Protein AF-0000000074130259 (afdb_homodimer)

Foldseek 3Di:
DDDDDPPPPVPPPPVPPPDPPPPPPPPPPPPDPPPPPCPDVPPVPCDPVNVLVVLLCQLQDPPDEDVSLVVSVVVVLPDLAQHALSSLLSSLVSCVVNPHVVSNLVSLVSNVVSCPPVVVSNVVSCVVCVVSCVVSVHDHCVVVVNVVVSD/DPCPPPPPPPPVPPPDPDDPPPPPPPPPPPPDPDCPPPPDPPPPPCDLVNVLVVLLCQLQDPPDEDVSLVVSVVVVLPDLAQHALSSLLSSLVSCVVNPHVVSNLVSLVSNVVSCPPVVVSNVVSCVVCVVSCVVSVHDHCVVVVNVVVSD

Nearest PDB structures (foldseek):
  6nmp-assembly1_R  TM=9.705E-01  e=1.763E-08  Bos taurus
  6jy3-assembly1_E  TM=9.694E-01  e=1.954E-08  Bos taurus
  3ag2-assembly2_R  TM=9.710E-01  e=3.617E-08  Bos taurus
  7dgq-assembly1_B4  TM=9.710E-01  e=4.008E-08  Bos taurus
  8h8s-assembly1_E  TM=9.663E-01  e=8.224E-08  Bos taurus

Sequence (302 aa):
MFRSVLRLAQVSTRFNQIVSAKVVPKQAVSFTPLSVKKYSSSAVAVTDEEHTAAWISFFERKDLDYVIFKIGFMNLYQEDSVPEPAIVQAALYACRRINNLPLAMRVLEMVKNKCDDRQDIYDYIVQELRPSLDDLGLKTVEEYGLDQVLDMFRSVLRLAQVSTRFNQIVSAKVVPKQAVSFTPLSVKKYSSSAVAVTDEEHTAAWISFFERKDLDYVIFKIGFMNLYQEDSVPEPAIVQAALYACRRINNLPLAMRVLEMVKNKCDDRQDIYDYIVQELRPSLDDLGLKTVEEYGLDQVLD

pLDDT: mean 76.2, std 30.62, range [23.45, 98.94]

Structure (mmCIF, N/CA/C/O backbone):
data_AF-0000000074130259-model_v1
#
loop_
_entity.id
_entity.type
_entity.pdbx_description
1 polymer 'Cytochrome c oxidase subunit 5A, mitochondrial'
#
loop_
_atom_site.group_PDB
_atom_site.id
_atom_site.type_symbol
_atom_site.label_atom_id
_atom_site.label_alt_id
_atom_site.label_comp_id
_atom_site.label_asym_id
_atom_site.label_entity_id
_atom_site.label_seq_id
_atom_site.pdbx_PDB_ins_code
_atom_site.Cartn_x
_atom_site.Cartn_y
_atom_site.Cartn_z
_atom_site.occupancy
_atom_site.B_iso_or_equiv
_atom_site.auth_seq_id
_atom_site.auth_comp_id
_atom_site.auth_asym_id
_atom_site.auth_atom_id
_atom_site.pdbx_PDB_model_num
ATOM 1 N N . MET A 1 1 ? 59.094 -29.906 51.688 1 25.53 1 MET A N 1
ATOM 2 C CA . MET A 1 1 ? 58.812 -28.844 52.656 1 25.53 1 MET A CA 1
ATOM 3 C C . MET A 1 1 ? 57.781 -27.859 52.094 1 25.53 1 MET A C 1
ATOM 5 O O . MET A 1 1 ? 58 -27.297 51.031 1 25.53 1 MET A O 1
ATOM 9 N N . PHE A 1 2 ? 56.406 -27.922 52.594 1 29.77 2 PHE A N 1
ATOM 10 C CA . PHE A 1 2 ? 54.969 -27.797 52.438 1 29.77 2 PHE A CA 1
ATOM 11 C C . PHE A 1 2 ? 54.531 -26.344 52.531 1 29.77 2 PHE A C 1
ATOM 13 O O . PHE A 1 2 ? 53.344 -26.047 52.344 1 29.77 2 PHE A O 1
ATOM 20 N N . ARG A 1 3 ? 55.312 -25.391 53.219 1 24.14 3 ARG A N 1
ATOM 21 C CA . ARG A 1 3 ? 54.5 -24.547 54.094 1 24.14 3 ARG A CA 1
ATOM 22 C C . ARG A 1 3 ? 53.688 -23.531 53.312 1 24.14 3 ARG A C 1
ATOM 24 O O . ARG A 1 3 ? 52.656 -23.031 53.781 1 24.14 3 ARG A O 1
ATOM 31 N N . SER A 1 4 ? 54.312 -22.859 52.312 1 30.84 4 SER A N 1
ATOM 32 C CA . SER A 1 4 ? 54 -21.438 52.344 1 30.84 4 SER A CA 1
ATOM 33 C C . SER A 1 4 ? 52.5 -21.203 52.125 1 30.84 4 SER A C 1
ATOM 35 O O . SER A 1 4 ? 51.812 -22.078 51.625 1 30.84 4 SER A O 1
ATOM 37 N N . VAL A 1 5 ? 52.062 -19.797 52.344 1 32.22 5 VAL A N 1
ATOM 38 C CA . VAL A 1 5 ? 51.094 -18.812 52.75 1 32.22 5 VAL A CA 1
ATOM 39 C C . VAL A 1 5 ? 50 -18.656 51.688 1 32.22 5 VAL A C 1
ATOM 41 O O . VAL A 1 5 ? 50.312 -18.375 50.531 1 32.22 5 VAL A O 1
ATOM 44 N N . LEU A 1 6 ? 48.844 -19.344 51.875 1 31.44 6 LEU A N 1
ATOM 45 C CA . LEU A 1 6 ? 47.531 -19.484 51.281 1 31.44 6 LEU A CA 1
ATOM 46 C C . LEU A 1 6 ? 46.812 -18.141 51.188 1 31.44 6 LEU A C 1
ATOM 48 O O . LEU A 1 6 ? 46.25 -17.672 52.188 1 31.44 6 LEU A O 1
ATOM 52 N N . ARG A 1 7 ? 47.688 -17 50.906 1 28.38 7 ARG A N 1
ATOM 53 C CA . ARG A 1 7 ? 46.969 -15.742 51 1 28.38 7 ARG A CA 1
ATOM 54 C C . ARG A 1 7 ? 45.688 -15.766 50.156 1 28.38 7 ARG A C 1
ATOM 56 O O . ARG A 1 7 ? 45.75 -15.977 48.938 1 28.38 7 ARG A O 1
ATOM 63 N N . LEU A 1 8 ? 44.562 -16.125 50.781 1 31.53 8 LEU A N 1
ATOM 64 C CA . LEU A 1 8 ? 43.156 -16.172 50.406 1 31.53 8 LEU A CA 1
ATOM 65 C C . LEU A 1 8 ? 42.656 -14.812 49.938 1 31.53 8 LEU A C 1
ATOM 67 O O . LEU A 1 8 ? 42.562 -13.867 50.719 1 31.53 8 LEU A O 1
ATOM 71 N N . ALA A 1 9 ? 43.406 -14.18 48.906 1 29.61 9 ALA A N 1
ATOM 72 C CA . ALA A 1 9 ? 42.906 -12.875 48.469 1 29.61 9 ALA A CA 1
ATOM 73 C C . ALA A 1 9 ? 41.438 -12.93 48.094 1 29.61 9 ALA A C 1
ATOM 75 O O . ALA A 1 9 ? 41.031 -13.703 47.219 1 29.61 9 ALA A O 1
ATOM 76 N N . GLN A 1 10 ? 40.5 -12.836 49.094 1 30.95 10 GLN A N 1
ATOM 77 C CA . GLN A 1 10 ? 39.062 -12.742 49 1 30.95 10 GLN A CA 1
ATOM 78 C C . GLN A 1 10 ? 38.625 -11.625 48.031 1 30.95 10 GLN A C 1
ATOM 80 O O . GLN A 1 10 ? 38.906 -10.453 48.281 1 30.95 10 GLN A O 1
ATOM 85 N N . VAL A 1 11 ? 38.938 -11.758 46.719 1 27.72 11 VAL A N 1
ATOM 86 C CA . VAL A 1 11 ? 38.438 -10.805 45.75 1 27.72 11 VAL A CA 1
ATOM 87 C C . VAL A 1 11 ? 36.938 -10.625 45.938 1 27.72 11 VAL A C 1
ATOM 89 O O . VAL A 1 11 ? 36.156 -11.586 45.844 1 27.72 11 VAL A O 1
ATOM 92 N N . SER A 1 12 ? 36.5 -9.758 46.969 1 30.7 12 SER A N 1
ATOM 93 C CA . SER A 1 12 ? 35.125 -9.305 47.188 1 30.7 12 SER A CA 1
ATOM 94 C C . SER A 1 12 ? 34.469 -8.883 45.875 1 30.7 12 SER A C 1
ATOM 96 O O . SER A 1 12 ? 34.938 -7.988 45.188 1 30.7 12 SER A O 1
ATOM 98 N N . THR A 1 13 ? 34.125 -9.859 45 1 26.55 13 THR A N 1
ATOM 99 C CA . THR A 1 13 ? 33.312 -9.617 43.812 1 26.55 13 THR A CA 1
ATOM 100 C C . THR A 1 13 ? 32 -8.914 44.188 1 26.55 13 THR A C 1
ATOM 102 O O . THR A 1 13 ? 31.172 -9.477 44.875 1 26.55 13 THR A O 1
ATOM 105 N N . ARG A 1 14 ? 32.094 -7.598 44.625 1 29.88 14 ARG A N 1
ATOM 106 C CA . ARG A 1 14 ? 30.859 -6.805 44.781 1 29.88 14 ARG A CA 1
ATOM 107 C C . ARG A 1 14 ? 30.016 -6.902 43.5 1 29.88 14 ARG A C 1
ATOM 109 O O . ARG A 1 14 ? 30.406 -6.387 42.438 1 29.88 14 ARG A O 1
ATOM 116 N N . PHE A 1 15 ? 29.578 -8.109 43.062 1 26.91 15 PHE A N 1
ATOM 117 C CA . PHE A 1 15 ? 28.578 -8.164 42 1 26.91 15 PHE A CA 1
ATOM 118 C C . PHE A 1 15 ? 27.391 -7.266 42.312 1 26.91 15 PHE A C 1
ATOM 120 O O . PHE A 1 15 ? 26.672 -7.508 43.281 1 26.91 15 PHE A O 1
ATOM 127 N N . ASN A 1 16 ? 27.562 -5.871 42.156 1 25.33 16 ASN A N 1
ATOM 128 C CA . ASN A 1 16 ? 26.5 -4.883 42.188 1 25.33 16 ASN A CA 1
ATOM 129 C C . ASN A 1 16 ? 25.25 -5.375 41.469 1 25.33 16 ASN A C 1
ATOM 131 O O . ASN A 1 16 ? 25.344 -5.938 40.375 1 25.33 16 ASN A O 1
ATOM 135 N N . GLN A 1 17 ? 24.203 -5.715 42.281 1 27.62 17 GLN A N 1
ATOM 136 C CA . GLN A 1 17 ? 22.797 -5.984 42 1 27.62 17 GLN A CA 1
ATOM 137 C C . GLN A 1 17 ? 22.203 -4.93 41.094 1 27.62 17 GLN A C 1
ATOM 139 O O . GLN A 1 17 ? 22.062 -3.766 41.469 1 27.62 17 GLN A O 1
ATOM 144 N N . ILE A 1 18 ? 22.922 -4.699 39.906 1 25.92 18 ILE A N 1
ATOM 145 C CA . ILE A 1 18 ? 22.219 -3.732 39.062 1 25.92 18 ILE A CA 1
ATOM 146 C C . ILE A 1 18 ? 20.719 -4 39.125 1 25.92 18 ILE A C 1
ATOM 148 O O . ILE A 1 18 ? 20.281 -5.152 39.219 1 25.92 18 ILE A O 1
ATOM 152 N N . VAL A 1 19 ? 19.953 -2.801 39.25 1 24.36 19 VAL A N 1
ATOM 153 C CA . VAL A 1 19 ? 18.594 -2.287 39.344 1 24.36 19 VAL A CA 1
ATOM 154 C C . VAL A 1 19 ? 17.703 -2.924 38.281 1 24.36 19 VAL A C 1
ATOM 156 O O . VAL A 1 19 ? 18.156 -3.152 37.156 1 24.36 19 VAL A O 1
ATOM 159 N N . SER A 1 20 ? 16.891 -3.891 38.75 1 28.97 20 SER A N 1
ATOM 160 C CA . SER A 1 20 ? 15.703 -4.48 38.125 1 28.97 20 SER A CA 1
ATOM 161 C C . SER A 1 20 ? 14.852 -3.418 37.438 1 28.97 20 SER A C 1
ATOM 163 O O . SER A 1 20 ? 14.219 -2.598 38.125 1 28.97 20 SER A O 1
ATOM 165 N N . ALA A 1 21 ? 15.398 -2.717 36.469 1 29.36 21 ALA A N 1
ATOM 166 C CA . ALA A 1 21 ? 14.492 -1.791 35.781 1 29.36 21 ALA A CA 1
ATOM 167 C C . ALA A 1 21 ? 13.172 -2.471 35.438 1 29.36 21 ALA A C 1
ATOM 169 O O . ALA A 1 21 ? 13.164 -3.543 34.812 1 29.36 21 ALA A O 1
ATOM 170 N N . LYS A 1 22 ? 12.172 -2.268 36.375 1 30.16 22 LYS A N 1
ATOM 171 C CA . LYS A 1 22 ? 10.773 -2.621 36.125 1 30.16 22 LYS A CA 1
ATOM 172 C C . LYS A 1 22 ? 10.344 -2.266 34.719 1 30.16 22 LYS A C 1
ATOM 174 O O . LYS A 1 22 ? 10.461 -1.112 34.281 1 30.16 22 LYS A O 1
ATOM 179 N N . VAL A 1 23 ? 10.617 -3.217 33.781 1 27.59 23 VAL A N 1
ATOM 180 C CA . VAL A 1 23 ? 10.023 -3.135 32.469 1 27.59 23 VAL A CA 1
ATOM 181 C C . VAL A 1 23 ? 8.547 -2.783 32.562 1 27.59 23 VAL A C 1
ATOM 183 O O . VAL A 1 23 ? 7.762 -3.539 33.156 1 27.59 23 VAL A O 1
ATOM 186 N N . VAL A 1 24 ? 8.211 -1.486 32.938 1 28.78 24 VAL A N 1
ATOM 187 C CA . VAL A 1 24 ? 6.801 -1.106 32.875 1 28.78 24 VAL A CA 1
ATOM 188 C C . VAL A 1 24 ? 6.195 -1.607 31.562 1 28.78 24 VAL A C 1
ATOM 190 O O . VAL A 1 24 ? 6.77 -1.405 30.484 1 28.78 24 VAL A O 1
ATOM 193 N N . PRO A 1 25 ? 5.445 -2.627 31.641 1 28.66 25 PRO A N 1
ATOM 194 C CA . PRO A 1 25 ? 4.73 -3.09 30.453 1 28.66 25 PRO A CA 1
ATOM 195 C C . PRO A 1 25 ? 4.102 -1.945 29.656 1 28.66 25 PRO A C 1
ATOM 197 O O . PRO A 1 25 ? 3.592 -0.989 30.25 1 28.66 25 PRO A O 1
ATOM 200 N N . LYS A 1 26 ? 4.734 -1.615 28.562 1 28.98 26 LYS A N 1
ATOM 201 C CA . LYS A 1 26 ? 4.109 -0.698 27.609 1 28.98 26 LYS A CA 1
ATOM 202 C C . LYS A 1 26 ? 2.611 -0.961 27.5 1 28.98 26 LYS A C 1
ATOM 204 O O . LYS A 1 26 ? 2.197 -2.057 27.125 1 28.98 26 LYS A O 1
ATOM 209 N N . GLN A 1 27 ? 1.812 -0.433 28.422 1 26.69 27 GLN A N 1
ATOM 210 C CA . GLN A 1 27 ? 0.368 -0.509 28.219 1 26.69 27 GLN A CA 1
ATOM 211 C C . GLN A 1 27 ? -0.006 -0.178 26.781 1 26.69 27 GLN A C 1
ATOM 213 O O . GLN A 1 27 ? 0.463 0.817 26.234 1 26.69 27 GLN A O 1
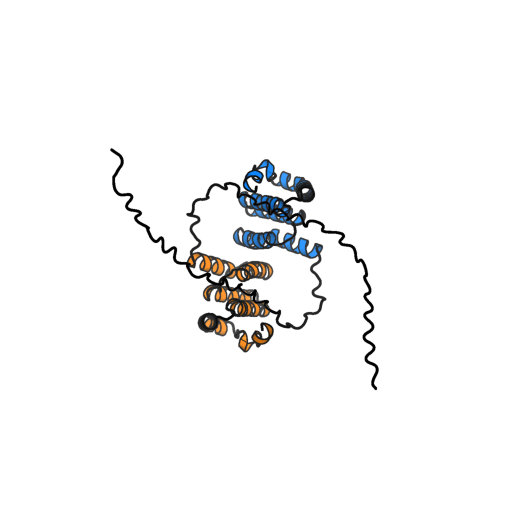ATOM 218 N N . ALA A 1 28 ? -0.388 -1.188 26 1 29.12 28 ALA A N 1
ATOM 219 C CA . ALA A 1 28 ? -1.098 -1.069 24.734 1 29.12 28 ALA A CA 1
ATOM 220 C C . ALA A 1 28 ? -2.18 0.004 24.812 1 29.12 28 ALA A C 1
ATOM 222 O O . ALA A 1 28 ? -3.092 -0.082 25.625 1 29.12 28 ALA A O 1
ATOM 223 N N . VAL A 1 29 ? -1.824 1.207 24.734 1 25.27 29 VAL A N 1
ATOM 224 C CA . VAL A 1 29 ? -2.902 2.176 24.562 1 25.27 29 VAL A CA 1
ATOM 225 C C . VAL A 1 29 ? -3.949 1.631 23.594 1 25.27 29 VAL A C 1
ATOM 227 O O . VAL A 1 29 ? -3.623 1.26 22.469 1 25.27 29 VAL A O 1
ATOM 230 N N . SER A 1 30 ? -4.953 1.049 24.094 1 25.39 30 SER A N 1
ATOM 231 C CA . SER A 1 30 ? -6.164 0.706 23.359 1 25.39 30 SER A CA 1
ATOM 232 C C . SER A 1 30 ? -6.789 1.939 22.719 1 25.39 30 SER A C 1
ATOM 234 O O . SER A 1 30 ? -7.148 2.893 23.422 1 25.39 30 SER A O 1
ATOM 236 N N . PHE A 1 31 ? -6.266 2.398 21.719 1 27.2 31 PHE A N 1
ATOM 237 C CA . PHE A 1 31 ? -7.008 3.406 20.969 1 27.2 31 PHE A CA 1
ATOM 238 C C . PHE A 1 31 ? -8.492 3.074 20.938 1 27.2 31 PHE A C 1
ATOM 240 O O . PHE A 1 31 ? -8.891 2.035 20.406 1 27.2 31 PHE A O 1
ATOM 247 N N . THR A 1 32 ? -9.148 3.459 21.906 1 27.28 32 THR A N 1
ATOM 248 C CA . THR A 1 32 ? -10.602 3.359 21.812 1 27.28 32 THR A CA 1
ATOM 249 C C . THR A 1 32 ? -11.109 4.043 20.547 1 27.28 32 THR A C 1
ATOM 251 O O . THR A 1 32 ? -10.695 5.152 20.219 1 27.28 32 THR A O 1
ATOM 254 N N . PRO A 1 33 ? -11.758 3.357 19.672 1 29.86 33 PRO A N 1
ATOM 255 C CA . PRO A 1 33 ? -12.398 3.873 18.453 1 29.86 33 PRO A CA 1
ATOM 256 C C . PRO A 1 33 ? -13.289 5.082 18.734 1 29.86 33 PRO A C 1
ATOM 258 O O . PRO A 1 33 ? -14.039 5.094 19.703 1 29.86 33 PRO A O 1
ATOM 261 N N . LEU A 1 34 ? -12.852 6.238 18.703 1 29.89 34 LEU A N 1
ATOM 262 C CA . LEU A 1 34 ? -13.805 7.34 18.594 1 29.89 34 LEU A CA 1
ATOM 263 C C . LEU A 1 34 ? -15.117 6.863 17.984 1 29.89 34 LEU A C 1
ATOM 265 O O . LEU A 1 34 ? -15.125 6.008 17.109 1 29.89 34 LEU A O 1
ATOM 269 N N . SER A 1 35 ? -16.172 7.137 18.688 1 30.05 35 SER A N 1
ATOM 270 C CA . SER A 1 35 ? -17.547 6.918 18.234 1 30.05 35 SER A CA 1
ATOM 271 C C . SER A 1 35 ? -17.766 7.531 16.859 1 30.05 35 SER A C 1
ATOM 273 O O . SER A 1 35 ? -18.031 8.734 16.734 1 30.05 35 SER A O 1
ATOM 275 N N . VAL A 1 36 ? -16.891 7.652 15.938 1 31.22 36 VAL A N 1
ATOM 276 C CA . VAL A 1 36 ? -17.453 7.879 14.609 1 31.22 36 VAL A CA 1
ATOM 277 C C . VAL A 1 36 ? -18.875 7.316 14.555 1 31.22 36 VAL A C 1
ATOM 279 O O . VAL A 1 36 ? -19.109 6.168 14.938 1 31.22 36 VAL A O 1
ATOM 282 N N . LYS A 1 37 ? -19.938 8.148 14.656 1 33.88 37 LYS A N 1
ATOM 283 C CA . LYS A 1 37 ? -21.234 7.59 14.273 1 33.88 37 LYS A CA 1
ATOM 284 C C . LYS A 1 37 ? -21.062 6.262 13.539 1 33.88 37 LYS A C 1
ATOM 286 O O . LYS A 1 37 ? -20.094 6.078 12.797 1 33.88 37 LYS A O 1
ATOM 291 N N . LYS A 1 38 ? -21.609 5.184 14.023 1 32.81 38 LYS A N 1
ATOM 292 C CA . LYS A 1 38 ? -21.812 3.896 13.359 1 32.81 38 LYS A CA 1
ATOM 293 C C . LYS A 1 38 ? -21.969 4.07 11.852 1 32.81 38 LYS A C 1
ATOM 295 O O . LYS A 1 38 ? -23.047 4.418 11.383 1 32.81 38 LYS A O 1
ATOM 300 N N . TYR A 1 39 ? -21.25 4.883 11.164 1 33.28 39 TYR A N 1
ATOM 301 C CA . TYR A 1 39 ? -21.578 4.375 9.836 1 33.28 39 TYR A CA 1
ATOM 302 C C . TYR A 1 39 ? -22.125 2.955 9.922 1 33.28 39 TYR A C 1
ATOM 304 O O . TYR A 1 39 ? -21.547 2.094 10.586 1 33.28 39 TYR A O 1
ATOM 312 N N . SER A 1 40 ? -23.5 2.797 10.172 1 34.03 40 SER A N 1
ATOM 313 C CA . SER A 1 40 ? -24.25 1.547 10.148 1 34.03 40 SER A CA 1
ATOM 314 C C . SER A 1 40 ? -23.359 0.373 9.758 1 34.03 40 SER A C 1
ATOM 316 O O . SER A 1 40 ? -22.328 0.557 9.102 1 34.03 40 SER A O 1
ATOM 318 N N . SER A 1 41 ? -23.406 -0.938 10.297 1 37.09 41 SER A N 1
ATOM 319 C CA . SER A 1 41 ? -23.391 -2.363 9.984 1 37.09 41 SER A CA 1
ATOM 320 C C . SER A 1 41 ? -23.422 -2.596 8.477 1 37.09 41 SER A C 1
ATOM 322 O O . SER A 1 41 ? -23.328 -3.736 8.016 1 37.09 41 SER A O 1
ATOM 324 N N . SER A 1 42 ? -24.109 -1.77 7.73 1 38.38 42 SER A N 1
ATOM 325 C CA . SER A 1 42 ? -24.25 -1.962 6.293 1 38.38 42 SER A CA 1
ATOM 326 C C . SER A 1 42 ? -22.938 -1.672 5.57 1 38.38 42 SER A C 1
ATOM 328 O O . SER A 1 42 ? -22.922 -0.945 4.574 1 38.38 42 SER A O 1
ATOM 330 N N . ALA A 1 43 ? -21.953 -1.043 6.117 1 45.91 43 ALA A N 1
ATOM 331 C CA . ALA A 1 43 ? -20.703 -1.219 5.387 1 45.91 43 ALA A CA 1
ATOM 332 C C . ALA A 1 43 ? -20.719 -2.504 4.562 1 45.91 43 ALA A C 1
ATOM 334 O O . ALA A 1 43 ? -20.766 -3.604 5.117 1 45.91 43 ALA A O 1
ATOM 335 N N . VAL A 1 44 ? -21.438 -2.477 3.668 1 55.66 44 VAL A N 1
ATOM 336 C CA . VAL A 1 44 ? -21.594 -3.643 2.803 1 55.66 44 VAL A CA 1
ATOM 337 C C . VAL A 1 44 ? -20.328 -4.484 2.838 1 55.66 44 VAL A C 1
ATOM 339 O O . VAL A 1 44 ? -19.25 -4.012 2.461 1 55.66 44 VAL A O 1
ATOM 342 N N . ALA A 1 45 ? -20.125 -5.332 3.889 1 64.69 45 ALA A N 1
ATOM 343 C CA . ALA A 1 45 ? -19.031 -6.301 3.93 1 64.69 45 ALA A CA 1
ATOM 344 C C . ALA A 1 45 ? -18.531 -6.621 2.525 1 64.69 45 ALA A C 1
ATOM 346 O O . ALA A 1 45 ? -19.328 -6.945 1.636 1 64.69 45 ALA A O 1
ATOM 347 N N . VAL A 1 46 ? -17.25 -6.055 2.424 1 78.44 46 VAL A N 1
ATOM 348 C CA . VAL A 1 46 ? -16.656 -6.445 1.149 1 78.44 46 VAL A CA 1
ATOM 349 C C . VAL A 1 46 ? -16.734 -7.961 0.985 1 78.44 46 VAL A C 1
ATOM 351 O O . VAL A 1 46 ? -16.25 -8.711 1.839 1 78.44 46 VAL A O 1
ATOM 354 N N . THR A 1 47 ? -17.562 -8.352 0.195 1 89.38 47 THR A N 1
ATOM 355 C CA . THR A 1 47 ? -17.625 -9.781 -0.106 1 89.38 47 THR A CA 1
ATOM 356 C C . THR A 1 47 ? -16.297 -10.281 -0.647 1 89.38 47 THR A C 1
ATOM 358 O O . THR A 1 47 ? -15.469 -9.484 -1.102 1 89.38 47 THR A O 1
ATOM 361 N N . ASP A 1 48 ? -16.078 -11.555 -0.6 1 89.75 48 ASP A N 1
ATOM 362 C CA . ASP A 1 48 ? -14.867 -12.164 -1.149 1 89.75 48 ASP A CA 1
ATOM 363 C C . ASP A 1 48 ? -14.719 -11.844 -2.633 1 89.75 48 ASP A C 1
ATOM 365 O O . ASP A 1 48 ? -13.609 -11.602 -3.111 1 89.75 48 ASP A O 1
ATOM 369 N N . GLU A 1 49 ? -15.844 -11.875 -3.248 1 93.56 49 GLU A N 1
ATOM 370 C CA . GLU A 1 49 ? -15.812 -11.594 -4.68 1 93.56 49 GLU A CA 1
ATOM 371 C C . GLU A 1 49 ? -15.391 -10.156 -4.949 1 93.56 49 GLU A C 1
ATOM 373 O O . GLU A 1 49 ? -14.641 -9.883 -5.887 1 93.56 49 GLU A O 1
ATOM 378 N N . GLU A 1 50 ? -15.891 -9.289 -4.176 1 94.06 50 GLU A N 1
ATOM 379 C CA . GLU A 1 50 ? -15.523 -7.879 -4.324 1 94.06 50 GLU A CA 1
ATOM 380 C C . GLU A 1 50 ? -14.047 -7.66 -4.008 1 94.06 50 GLU A C 1
ATOM 382 O O . GLU A 1 50 ? -13.367 -6.895 -4.695 1 94.06 50 GLU A O 1
ATOM 387 N N . HIS A 1 51 ? -13.68 -8.336 -2.979 1 96 51 HIS A N 1
ATOM 388 C CA . HIS A 1 51 ? -12.273 -8.289 -2.611 1 96 51 HIS A CA 1
ATOM 389 C C . HIS A 1 51 ? -11.383 -8.758 -3.762 1 96 51 HIS A C 1
ATOM 391 O O . HIS A 1 51 ? -10.445 -8.062 -4.152 1 96 51 HIS A O 1
ATOM 397 N N . THR A 1 52 ? -11.672 -9.883 -4.289 1 97.75 52 THR A N 1
ATOM 398 C CA . THR A 1 52 ? -10.898 -10.461 -5.379 1 97.75 52 THR A CA 1
ATOM 399 C C . THR A 1 52 ? -10.914 -9.547 -6.602 1 97.75 52 THR A C 1
ATOM 401 O O . THR A 1 52 ? -9.875 -9.289 -7.207 1 97.75 52 THR A O 1
ATOM 404 N N . ALA A 1 53 ? -12.062 -9.008 -6.883 1 98 53 ALA A N 1
ATOM 405 C CA . ALA A 1 53 ? -12.203 -8.148 -8.055 1 98 53 ALA A CA 1
ATOM 406 C C . ALA A 1 53 ? -11.383 -6.871 -7.898 1 98 53 ALA A C 1
ATOM 408 O O . ALA A 1 53 ? -10.805 -6.375 -8.867 1 98 53 ALA A O 1
ATOM 409 N N . ALA A 1 54 ? -11.344 -6.348 -6.73 1 96.38 54 ALA A N 1
ATOM 410 C CA . ALA A 1 54 ? -10.602 -5.117 -6.477 1 96.38 54 ALA A CA 1
ATOM 411 C C . ALA A 1 54 ? -9.102 -5.328 -6.699 1 96.38 54 ALA A C 1
ATOM 413 O O . ALA A 1 54 ? -8.445 -4.504 -7.332 1 96.38 54 ALA A O 1
ATOM 414 N N . TRP A 1 55 ? -8.641 -6.477 -6.246 1 98.25 55 TRP A N 1
ATOM 415 C CA . TRP A 1 55 ? -7.215 -6.766 -6.414 1 98.25 55 TRP A CA 1
ATOM 416 C C . TRP A 1 55 ? -6.883 -7.043 -7.875 1 98.25 55 TRP A C 1
ATOM 418 O O . TRP A 1 55 ? -5.852 -6.59 -8.383 1 98.25 55 TRP A O 1
ATOM 428 N N . ILE A 1 56 ? -7.73 -7.785 -8.477 1 98.81 56 ILE A N 1
ATOM 429 C CA . ILE A 1 56 ? -7.504 -8.055 -9.891 1 98.81 56 ILE A CA 1
ATOM 430 C C . ILE A 1 56 ? -7.488 -6.742 -10.672 1 98.81 56 ILE A C 1
ATOM 432 O O . ILE A 1 56 ? -6.582 -6.496 -11.469 1 98.81 56 ILE A O 1
ATOM 436 N N . SER A 1 57 ? -8.438 -5.906 -10.383 1 98.25 57 SER A N 1
ATOM 437 C CA . SER A 1 57 ? -8.508 -4.613 -11.055 1 98.25 57 SER A CA 1
ATOM 438 C C . SER A 1 57 ? -7.258 -3.783 -10.797 1 98.25 57 SER A C 1
ATOM 440 O O . SER A 1 57 ? -6.75 -3.109 -11.695 1 98.25 57 SER A O 1
ATOM 442 N N . PHE A 1 58 ? -6.773 -3.799 -9.633 1 98 58 PHE A N 1
ATOM 443 C CA . PHE A 1 58 ? -5.57 -3.062 -9.273 1 98 58 PHE A CA 1
ATOM 444 C C . PHE A 1 58 ? -4.375 -3.537 -10.094 1 98 58 PHE A C 1
ATOM 446 O O . PHE A 1 58 ? -3.678 -2.727 -10.703 1 98 58 PHE A O 1
ATOM 453 N N . PHE A 1 59 ? -4.125 -4.863 -10.18 1 98.75 59 PHE A N 1
ATOM 454 C CA . PHE A 1 59 ? -2.939 -5.391 -10.844 1 98.75 59 PHE A CA 1
ATOM 455 C C . PHE A 1 59 ? -3.07 -5.262 -12.359 1 98.75 59 PHE A C 1
ATOM 457 O O . PHE A 1 59 ? -2.072 -5.324 -13.078 1 98.75 59 PHE A O 1
ATOM 464 N N . GLU A 1 60 ? -4.25 -5.055 -12.75 1 98.5 60 GLU A N 1
ATOM 465 C CA . GLU A 1 60 ? -4.461 -4.992 -14.195 1 98.5 60 GLU A CA 1
ATOM 466 C C . GLU A 1 60 ? -4.484 -3.547 -14.688 1 98.5 60 GLU A C 1
ATOM 468 O O . GLU A 1 60 ? -4.629 -3.299 -15.891 1 98.5 60 GLU A O 1
ATOM 473 N N . ARG A 1 61 ? -4.27 -2.646 -13.852 1 95.81 61 ARG A N 1
ATOM 474 C CA . ARG A 1 61 ? -4.266 -1.25 -14.273 1 95.81 61 ARG A CA 1
ATOM 475 C C . ARG A 1 61 ? -3.176 -0.997 -15.312 1 95.81 61 ARG A C 1
ATOM 477 O O . ARG A 1 61 ? -2.064 -1.521 -15.195 1 95.81 61 ARG A O 1
ATOM 484 N N . LYS A 1 62 ? -3.465 -0.161 -16.203 1 93.88 62 LYS A N 1
ATOM 485 C CA . LYS A 1 62 ? -2.547 0.104 -17.312 1 93.88 62 LYS A CA 1
ATOM 486 C C . LYS A 1 62 ? -1.386 0.985 -16.859 1 93.88 62 LYS A C 1
ATOM 488 O O . LYS A 1 62 ? -0.291 0.914 -17.422 1 93.88 62 LYS A O 1
ATOM 493 N N . ASP A 1 63 ? -1.596 1.813 -15.867 1 92.44 63 ASP A N 1
ATOM 494 C CA . ASP A 1 63 ? -0.586 2.758 -15.398 1 92.44 63 ASP A CA 1
ATOM 495 C C . ASP A 1 63 ? 0.215 2.174 -14.242 1 92.44 63 ASP A C 1
ATOM 497 O O . ASP A 1 63 ? 0.937 2.896 -13.547 1 92.44 63 ASP A O 1
ATOM 501 N N . LEU A 1 64 ? 0.105 0.894 -14.094 1 96.81 64 LEU A N 1
ATOM 502 C CA . LEU A 1 64 ? 0.802 0.252 -12.984 1 96.81 64 LEU A CA 1
ATOM 503 C C . LEU A 1 64 ? 2.291 0.12 -13.281 1 96.81 64 LEU A C 1
ATOM 505 O O . LEU A 1 64 ? 2.688 -0.635 -14.172 1 96.81 64 LEU A O 1
ATOM 509 N N . ASP A 1 65 ? 3.098 0.872 -12.5 1 97 65 ASP A N 1
ATOM 510 C CA . ASP A 1 65 ? 4.543 0.742 -12.633 1 97 65 ASP A CA 1
ATOM 511 C C . ASP A 1 65 ? 5.148 0.03 -11.422 1 97 65 ASP A C 1
ATOM 513 O O . ASP A 1 65 ? 4.418 -0.487 -10.57 1 97 65 ASP A O 1
ATOM 517 N N . TYR A 1 66 ? 6.438 -0.028 -11.414 1 97.25 66 TYR A N 1
ATOM 518 C CA . TYR A 1 66 ? 7.164 -0.77 -10.391 1 97.25 66 TYR A CA 1
ATOM 519 C C . TYR A 1 66 ? 6.824 -0.255 -9 1 97.25 66 TYR A C 1
ATOM 521 O O . TYR A 1 66 ? 6.547 -1.042 -8.094 1 97.25 66 TYR A O 1
ATOM 529 N N . VAL A 1 67 ? 6.809 1.081 -8.766 1 96.06 67 VAL A N 1
ATOM 530 C CA . VAL A 1 67 ? 6.59 1.673 -7.449 1 96.06 67 VAL A CA 1
ATOM 531 C C . VAL A 1 67 ? 5.172 1.367 -6.973 1 96.06 67 VAL A C 1
ATOM 533 O O . VAL A 1 67 ? 4.977 0.922 -5.84 1 96.06 67 VAL A O 1
ATOM 536 N N . ILE A 1 68 ? 4.203 1.603 -7.898 1 96.81 68 ILE A N 1
ATOM 537 C CA . ILE A 1 68 ? 2.811 1.352 -7.543 1 96.81 68 ILE A CA 1
ATOM 538 C C . ILE A 1 68 ? 2.617 -0.132 -7.234 1 96.81 68 ILE A C 1
ATOM 540 O O . ILE A 1 68 ? 1.928 -0.487 -6.277 1 96.81 68 ILE A O 1
ATOM 544 N N . PHE A 1 69 ? 3.203 -1.019 -8.062 1 98.31 69 PHE A N 1
ATOM 545 C CA . PHE A 1 69 ? 3.113 -2.449 -7.805 1 98.31 69 PHE A CA 1
ATOM 546 C C . PHE A 1 69 ? 3.621 -2.777 -6.402 1 98.31 69 PHE A C 1
ATOM 548 O O . PHE A 1 69 ? 2.953 -3.482 -5.645 1 98.31 69 PHE A O 1
ATOM 555 N N . LYS A 1 70 ? 4.762 -2.289 -6.113 1 97.5 70 LYS A N 1
ATOM 556 C CA . LYS A 1 70 ? 5.387 -2.621 -4.836 1 97.5 70 LYS A CA 1
ATOM 557 C C . LYS A 1 70 ? 4.516 -2.174 -3.664 1 97.5 70 LYS A C 1
ATOM 559 O O . LYS A 1 70 ? 4.344 -2.914 -2.693 1 97.5 70 LYS A O 1
ATOM 564 N N . ILE A 1 71 ? 3.969 -0.982 -3.766 1 95.5 71 ILE A N 1
ATOM 565 C CA . ILE A 1 71 ? 3.139 -0.466 -2.682 1 95.5 71 ILE A CA 1
ATOM 566 C C . ILE A 1 71 ? 1.883 -1.323 -2.543 1 95.5 71 ILE A C 1
ATOM 568 O O . ILE A 1 71 ? 1.487 -1.679 -1.43 1 95.5 71 ILE A O 1
ATOM 572 N N . GLY A 1 72 ? 1.266 -1.629 -3.688 1 97.38 72 GLY A N 1
ATOM 573 C CA . GLY A 1 72 ? 0.108 -2.508 -3.65 1 97.38 72 GLY A CA 1
ATOM 574 C C . GLY A 1 72 ? 0.438 -3.91 -3.172 1 97.38 72 GLY A C 1
ATOM 575 O O . GLY A 1 72 ? -0.31 -4.496 -2.387 1 97.38 72 GLY A O 1
ATOM 576 N N . PHE A 1 73 ? 1.524 -4.434 -3.646 1 98.38 73 PHE A N 1
ATOM 577 C CA . PHE A 1 73 ? 1.955 -5.777 -3.277 1 98.38 73 PHE A CA 1
ATOM 578 C C . PHE A 1 73 ? 2.205 -5.871 -1.776 1 98.38 73 PHE A C 1
ATOM 580 O O . PHE A 1 73 ? 1.858 -6.871 -1.145 1 98.38 73 PHE A O 1
ATOM 587 N N . MET A 1 74 ? 2.803 -4.855 -1.246 1 96.5 74 MET A N 1
ATOM 588 C CA . MET A 1 74 ? 3.023 -4.84 0.197 1 96.5 74 MET A CA 1
ATOM 589 C C . MET A 1 74 ? 1.701 -4.918 0.952 1 96.5 74 MET A C 1
ATOM 591 O O . MET A 1 74 ? 1.612 -5.57 1.993 1 96.5 74 MET A O 1
ATOM 595 N N . ASN A 1 75 ? 0.706 -4.23 0.476 1 96.88 75 ASN A N 1
ATOM 596 C CA . ASN A 1 75 ? -0.613 -4.32 1.093 1 96.88 75 ASN A CA 1
ATOM 597 C C . ASN A 1 75 ? -1.185 -5.73 0.992 1 96.88 75 ASN A C 1
ATOM 599 O O . ASN A 1 75 ? -1.708 -6.266 1.972 1 96.88 75 ASN A O 1
ATOM 603 N N . LEU A 1 76 ? -1.031 -6.32 -0.141 1 97.75 76 LEU A N 1
ATOM 604 C CA . LEU A 1 76 ? -1.514 -7.684 -0.327 1 97.75 76 LEU A CA 1
ATOM 605 C C . LEU A 1 76 ? -0.777 -8.656 0.594 1 97.75 76 LEU A C 1
ATOM 607 O O . LEU A 1 76 ? -1.392 -9.547 1.182 1 97.75 76 LEU A O 1
ATOM 611 N N . TYR A 1 77 ? 0.453 -8.484 0.686 1 97.19 77 TYR A N 1
ATOM 612 C CA . TYR A 1 77 ? 1.295 -9.328 1.52 1 97.19 77 TYR A CA 1
ATOM 613 C C . TYR A 1 77 ? 0.86 -9.266 2.979 1 97.19 77 TYR A C 1
ATOM 615 O O . TYR A 1 77 ? 0.895 -10.273 3.689 1 97.19 77 TYR A O 1
ATOM 623 N N . GLN A 1 78 ? 0.473 -8.133 3.428 1 95.69 78 GLN A N 1
ATOM 624 C CA . GLN A 1 78 ? 0.151 -7.902 4.832 1 95.69 78 GLN A CA 1
ATOM 625 C C . GLN A 1 78 ? -1.221 -8.469 5.184 1 95.69 78 GLN A C 1
ATOM 627 O O . GLN A 1 78 ? -1.552 -8.625 6.359 1 95.69 78 GLN A O 1
ATOM 632 N N . GLU A 1 79 ? -1.98 -8.727 4.16 1 96 79 GLU A N 1
ATOM 633 C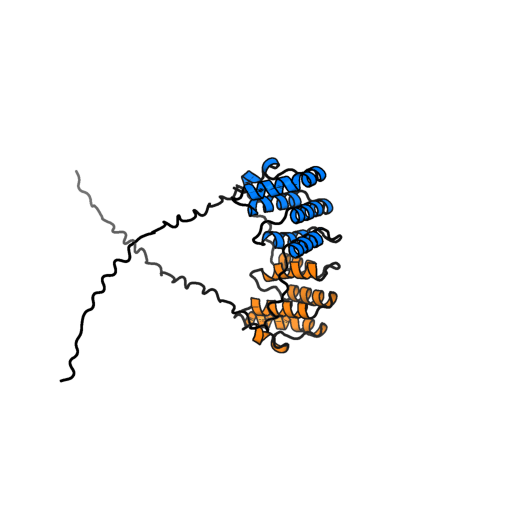 CA . GLU A 1 79 ? -3.266 -9.336 4.477 1 96 79 GLU A CA 1
ATOM 634 C C . GLU A 1 79 ? -3.078 -10.719 5.102 1 96 79 GLU A C 1
ATOM 636 O O . GLU A 1 79 ? -2.084 -11.398 4.836 1 96 79 GLU A O 1
ATOM 641 N N . ASP A 1 80 ? -4.047 -11.125 5.887 1 95.5 80 ASP A N 1
ATOM 642 C CA . ASP A 1 80 ? -3.924 -12.367 6.648 1 95.5 80 ASP A CA 1
ATOM 643 C C . ASP A 1 80 ? -4.203 -13.578 5.77 1 95.5 80 ASP A C 1
ATOM 645 O O . ASP A 1 80 ? -3.646 -14.656 5.988 1 95.5 80 ASP A O 1
ATOM 649 N N . SER A 1 81 ? -4.98 -13.477 4.828 1 96.19 81 SER A N 1
ATOM 650 C CA . SER A 1 81 ? -5.426 -14.617 4.035 1 96.19 81 SER A CA 1
ATOM 651 C C . SER A 1 81 ? -4.484 -14.875 2.863 1 96.19 81 SER A C 1
ATOM 653 O O . SER A 1 81 ? -3.799 -13.961 2.396 1 96.19 81 SER A O 1
ATOM 655 N N . VAL A 1 82 ? -4.387 -16.109 2.412 1 98.06 82 VAL A N 1
ATOM 656 C CA . VAL A 1 82 ? -3.746 -16.453 1.146 1 98.06 82 VAL A CA 1
ATOM 657 C C . VAL A 1 82 ? -4.57 -15.898 -0.014 1 98.06 82 VAL A C 1
ATOM 659 O O . VAL A 1 82 ? -5.781 -16.125 -0.088 1 98.06 82 VAL A O 1
ATOM 662 N N . PRO A 1 83 ? -3.961 -15.18 -0.858 1 98.5 83 PRO A N 1
ATOM 663 C CA . PRO A 1 83 ? -4.75 -14.648 -1.971 1 98.5 83 PRO A CA 1
ATOM 664 C C . PRO A 1 83 ? -5.285 -15.742 -2.891 1 98.5 83 PRO A C 1
ATOM 666 O O . PRO A 1 83 ? -4.625 -16.766 -3.088 1 98.5 83 PRO A O 1
ATOM 669 N N . GLU A 1 84 ? -6.488 -15.484 -3.43 1 98.44 84 GLU A N 1
ATOM 670 C CA . GLU A 1 84 ? -7.043 -16.375 -4.434 1 98.44 84 GLU A CA 1
ATOM 671 C C . GLU A 1 84 ? -6.133 -16.484 -5.656 1 98.44 84 GLU A C 1
ATOM 673 O O . GLU A 1 84 ? -5.469 -15.508 -6.02 1 98.44 84 GLU A O 1
ATOM 678 N N . PRO A 1 85 ? -6.141 -17.641 -6.32 1 98.81 85 PRO A N 1
ATOM 679 C CA . PRO A 1 85 ? -5.27 -17.828 -7.484 1 98.81 85 PRO A CA 1
ATOM 680 C C . PRO A 1 85 ? -5.449 -16.734 -8.539 1 98.81 85 PRO A C 1
ATOM 682 O O . PRO A 1 85 ? -4.48 -16.328 -9.188 1 98.81 85 PRO A O 1
ATOM 685 N N . ALA A 1 86 ? -6.664 -16.25 -8.664 1 98.88 86 ALA A N 1
ATOM 686 C CA . ALA A 1 86 ? -6.93 -15.234 -9.68 1 98.88 86 ALA A CA 1
ATOM 687 C C . ALA A 1 86 ? -6.195 -13.938 -9.359 1 98.88 86 ALA A C 1
ATOM 689 O O . ALA A 1 86 ? -5.758 -13.227 -10.266 1 98.88 86 ALA A O 1
ATOM 690 N N . ILE A 1 87 ? -6.047 -13.602 -8.141 1 98.88 87 ILE A N 1
ATOM 691 C CA . ILE A 1 87 ? -5.301 -12.422 -7.711 1 98.88 87 ILE A CA 1
ATOM 692 C C . ILE A 1 87 ? -3.816 -12.609 -8.023 1 98.88 87 ILE A C 1
ATOM 694 O O . ILE A 1 87 ? -3.168 -11.711 -8.555 1 98.88 87 ILE A O 1
ATOM 698 N N . VAL A 1 88 ? -3.35 -13.812 -7.699 1 98.94 88 VAL A N 1
ATOM 699 C CA . VAL A 1 88 ? -1.946 -14.133 -7.934 1 98.94 88 VAL A CA 1
ATOM 700 C C . VAL A 1 88 ? -1.645 -14.078 -9.43 1 98.94 88 VAL A C 1
ATOM 702 O O . VAL A 1 88 ? -0.623 -13.523 -9.844 1 98.94 88 VAL A O 1
ATOM 705 N N . GLN A 1 89 ? -2.561 -14.641 -10.156 1 98.94 89 GLN A N 1
ATOM 706 C CA . GLN A 1 89 ? -2.416 -14.602 -11.609 1 98.94 89 GLN A CA 1
ATOM 707 C C . GLN A 1 89 ? -2.297 -13.164 -12.109 1 98.94 89 GLN A C 1
ATOM 709 O O . GLN A 1 89 ? -1.394 -12.844 -12.883 1 98.94 89 GLN A O 1
ATOM 714 N N . ALA A 1 90 ? -3.188 -12.312 -11.664 1 98.94 90 ALA A N 1
ATOM 715 C CA . ALA A 1 90 ? -3.158 -10.914 -12.07 1 98.94 90 ALA A CA 1
ATOM 716 C C . ALA A 1 90 ? -1.84 -10.25 -11.68 1 98.94 90 ALA A C 1
ATOM 718 O O . ALA A 1 90 ? -1.274 -9.477 -12.453 1 98.94 90 ALA A O 1
ATOM 719 N N . ALA A 1 91 ? -1.339 -10.531 -10.523 1 98.94 91 ALA A N 1
ATOM 720 C CA . ALA A 1 91 ? -0.07 -9.977 -10.062 1 98.94 91 ALA A CA 1
ATOM 721 C C . ALA A 1 91 ? 1.088 -10.445 -10.938 1 98.94 91 ALA A C 1
ATOM 723 O O . ALA A 1 91 ? 1.97 -9.656 -11.281 1 98.94 91 ALA A O 1
ATOM 724 N N . LEU A 1 92 ? 1.084 -11.719 -11.297 1 98.94 92 LEU A N 1
ATOM 725 C CA . LEU A 1 92 ? 2.16 -12.266 -12.117 1 98.94 92 LEU A CA 1
ATOM 726 C C . LEU A 1 92 ? 2.154 -11.633 -13.508 1 98.94 92 LEU A C 1
ATOM 728 O O . LEU A 1 92 ? 3.211 -11.312 -14.047 1 98.94 92 LEU A O 1
ATOM 732 N N . TYR A 1 93 ? 0.997 -11.461 -14.07 1 98.94 93 TYR A N 1
ATOM 733 C CA . TYR A 1 93 ? 0.936 -10.805 -15.375 1 98.94 93 TYR A CA 1
ATOM 734 C C . TYR A 1 93 ? 1.361 -9.352 -15.273 1 98.94 93 TYR A C 1
ATOM 736 O O . TYR A 1 93 ? 1.956 -8.805 -16.203 1 98.94 93 TYR A O 1
ATOM 744 N N . ALA A 1 94 ? 1.058 -8.695 -14.156 1 98.94 94 ALA A N 1
ATOM 745 C CA . ALA A 1 94 ? 1.553 -7.336 -13.938 1 98.94 94 ALA A CA 1
ATOM 746 C C . ALA A 1 94 ? 3.078 -7.305 -13.93 1 98.94 94 ALA A C 1
ATOM 748 O O . ALA A 1 94 ? 3.689 -6.402 -14.508 1 98.94 94 ALA A O 1
ATOM 749 N N . CYS A 1 95 ? 3.645 -8.305 -13.312 1 98.88 95 CYS A N 1
ATOM 750 C CA . CYS A 1 95 ? 5.102 -8.383 -13.281 1 98.88 95 CYS A CA 1
ATOM 751 C C . CYS A 1 95 ? 5.668 -8.516 -14.688 1 98.88 95 CYS A C 1
ATOM 753 O O . CYS A 1 95 ? 6.734 -7.98 -14.984 1 98.88 95 CYS A O 1
ATOM 755 N N . ARG A 1 96 ? 4.93 -9.242 -15.484 1 98.81 96 ARG A N 1
ATOM 756 C CA . ARG A 1 96 ? 5.344 -9.383 -16.875 1 98.81 96 ARG A CA 1
ATOM 757 C C . ARG A 1 96 ? 5.262 -8.047 -17.609 1 98.81 96 ARG A C 1
ATOM 759 O O . ARG A 1 96 ? 6.18 -7.68 -18.359 1 98.81 96 ARG A O 1
ATOM 766 N N . ARG A 1 97 ? 4.215 -7.332 -17.422 1 98.56 97 ARG A N 1
ATOM 767 C CA . ARG A 1 97 ? 4.078 -6.031 -18.062 1 98.56 97 ARG A CA 1
ATOM 768 C C . ARG A 1 97 ? 5.188 -5.082 -17.625 1 98.56 97 ARG A C 1
ATOM 770 O O . ARG A 1 97 ? 5.676 -4.281 -18.422 1 98.56 97 ARG A O 1
ATOM 777 N N . ILE A 1 98 ? 5.574 -5.16 -16.391 1 98.25 98 ILE A N 1
ATOM 778 C CA . ILE A 1 98 ? 6.648 -4.348 -15.836 1 98.25 98 ILE A CA 1
ATOM 779 C C . ILE A 1 98 ? 8 -4.898 -16.281 1 98.25 98 ILE A C 1
ATOM 781 O O . ILE A 1 98 ? 9.016 -4.211 -16.188 1 98.25 98 ILE A O 1
ATOM 785 N N . ASN A 1 99 ? 7.957 -6.117 -16.703 1 98.25 99 ASN A N 1
ATOM 786 C CA . ASN A 1 99 ? 9.156 -6.82 -17.156 1 98.25 99 ASN A CA 1
ATOM 787 C C . ASN A 1 99 ? 10.172 -6.969 -16.031 1 98.25 99 ASN A C 1
ATOM 789 O O . ASN A 1 99 ? 11.344 -6.625 -16.203 1 98.25 99 ASN A O 1
ATOM 793 N N . ASN A 1 100 ? 9.75 -7.484 -14.969 1 98.44 100 ASN A N 1
ATOM 794 C CA . ASN A 1 100 ? 10.562 -7.672 -13.766 1 98.44 100 ASN A CA 1
ATOM 795 C C . ASN A 1 100 ? 10.406 -9.078 -13.195 1 98.44 100 ASN A C 1
ATOM 797 O O . ASN A 1 100 ? 9.508 -9.336 -12.391 1 98.44 100 ASN A O 1
ATOM 801 N N . LEU A 1 101 ? 11.234 -9.969 -13.523 1 98.06 101 LEU A N 1
ATOM 802 C CA . LEU A 1 101 ? 11.188 -11.375 -13.117 1 98.06 101 LEU A CA 1
ATOM 803 C C . LEU A 1 101 ? 11.367 -11.508 -11.609 1 98.06 101 LEU A C 1
ATOM 805 O O . LEU A 1 101 ? 10.664 -12.289 -10.961 1 98.06 101 LEU A O 1
ATOM 809 N N . PRO A 1 102 ? 12.336 -10.766 -11.023 1 97.5 102 PRO A N 1
ATOM 810 C CA . PRO A 1 102 ? 12.469 -10.859 -9.562 1 97.5 102 PRO A CA 1
ATOM 811 C C . PRO A 1 102 ? 11.172 -10.547 -8.828 1 97.5 102 PRO A C 1
ATOM 813 O O . PRO A 1 102 ? 10.852 -11.188 -7.824 1 97.5 102 PRO A O 1
ATOM 816 N N . LEU A 1 103 ? 10.422 -9.625 -9.297 1 98.19 103 LEU A N 1
ATOM 817 C CA . LEU A 1 103 ? 9.133 -9.281 -8.711 1 98.19 103 LEU A CA 1
ATOM 818 C C . LEU A 1 103 ? 8.172 -10.461 -8.781 1 98.19 103 LEU A C 1
ATOM 820 O O . LEU A 1 103 ? 7.453 -10.742 -7.82 1 98.19 103 LEU A O 1
ATOM 824 N N . ALA A 1 104 ? 8.133 -11.117 -9.945 1 98.75 104 ALA A N 1
ATOM 825 C CA . ALA A 1 104 ? 7.289 -12.297 -10.117 1 98.75 104 ALA A CA 1
ATOM 826 C C . ALA A 1 104 ? 7.668 -13.391 -9.133 1 98.75 104 ALA A C 1
ATOM 828 O O . ALA A 1 104 ? 6.797 -14.039 -8.547 1 98.75 104 ALA A O 1
ATOM 829 N N . MET A 1 105 ? 8.883 -13.555 -8.93 1 98.12 105 MET A N 1
ATOM 830 C CA . MET A 1 105 ? 9.352 -14.57 -7.984 1 98.12 105 MET A CA 1
ATOM 831 C C . MET A 1 105 ? 8.945 -14.219 -6.559 1 98.12 105 MET A C 1
ATOM 833 O O . MET A 1 105 ? 8.625 -15.109 -5.766 1 98.12 105 MET A O 1
ATOM 837 N N . ARG A 1 106 ? 8.953 -12.945 -6.289 1 97.75 106 ARG A N 1
ATOM 838 C CA . ARG A 1 106 ? 8.508 -12.508 -4.965 1 97.75 106 ARG A CA 1
ATOM 839 C C . ARG A 1 106 ? 7.023 -12.789 -4.766 1 97.75 106 ARG A C 1
ATOM 841 O O . ARG A 1 106 ? 6.59 -13.117 -3.658 1 97.75 106 ARG A O 1
ATOM 848 N N . VAL A 1 107 ? 6.277 -12.648 -5.816 1 98.81 107 VAL A N 1
ATOM 849 C CA . VAL A 1 107 ? 4.855 -12.961 -5.746 1 98.81 107 VAL A CA 1
ATOM 850 C C . VAL A 1 107 ? 4.664 -14.445 -5.441 1 98.81 107 VAL A C 1
ATOM 852 O O . VAL A 1 107 ? 3.859 -14.812 -4.582 1 98.81 107 VAL A O 1
ATOM 855 N N . LEU A 1 108 ? 5.406 -15.258 -6.109 1 98.56 108 LEU A N 1
ATOM 856 C CA . LEU A 1 108 ? 5.293 -16.703 -5.902 1 98.56 108 LEU A CA 1
ATOM 857 C C . LEU A 1 108 ? 5.758 -17.078 -4.5 1 98.56 108 LEU A C 1
ATOM 859 O O . LEU A 1 108 ? 5.145 -17.938 -3.85 1 98.56 108 LEU A O 1
ATOM 863 N N . GLU A 1 109 ? 6.773 -16.531 -4.098 1 97.81 109 GLU A N 1
ATOM 864 C CA . GLU A 1 109 ? 7.258 -16.781 -2.742 1 97.81 109 GLU A CA 1
ATOM 865 C C . GLU A 1 109 ? 6.215 -16.375 -1.702 1 97.81 109 GLU A C 1
ATOM 867 O O . GLU A 1 109 ? 6.051 -17.047 -0.685 1 97.81 109 GLU A O 1
ATOM 872 N N . MET A 1 110 ? 5.629 -15.219 -1.869 1 97.94 110 MET A N 1
ATOM 873 C CA . MET A 1 110 ? 4.582 -14.781 -0.952 1 97.94 110 MET A CA 1
ATOM 874 C C . MET A 1 110 ? 3.521 -15.859 -0.778 1 97.94 110 MET A C 1
ATOM 876 O O . MET A 1 110 ? 3.076 -16.125 0.34 1 97.94 110 MET A O 1
ATOM 880 N N . VAL A 1 111 ? 3.088 -16.484 -1.917 1 98.44 111 VAL A N 1
ATOM 881 C CA . VAL A 1 111 ? 2.066 -17.516 -1.857 1 98.44 111 VAL A CA 1
ATOM 882 C C . VAL A 1 111 ? 2.549 -18.672 -0.975 1 98.44 111 VAL A C 1
ATOM 884 O O . VAL A 1 111 ? 1.821 -19.125 -0.091 1 98.44 111 VAL A O 1
ATOM 887 N N . LYS A 1 112 ? 3.719 -19.062 -1.211 1 97.38 112 LYS A N 1
ATOM 888 C CA . LYS A 1 112 ? 4.27 -20.172 -0.429 1 97.38 112 LYS A CA 1
ATOM 889 C C . LYS A 1 112 ? 4.336 -19.812 1.054 1 97.38 112 LYS A C 1
ATOM 891 O O . LYS A 1 112 ? 3.93 -20.609 1.907 1 97.38 112 LYS A O 1
ATOM 896 N N . ASN A 1 113 ? 4.875 -18.688 1.32 1 96.25 113 ASN A N 1
ATOM 897 C CA . ASN A 1 113 ? 5.016 -18.234 2.699 1 96.25 113 ASN A CA 1
ATOM 898 C C . ASN A 1 113 ? 3.662 -18.141 3.398 1 96.25 113 ASN A C 1
ATOM 900 O O . ASN A 1 113 ? 3.527 -18.547 4.559 1 96.25 113 ASN A O 1
ATOM 904 N N . LYS A 1 114 ? 2.711 -17.609 2.732 1 97.31 114 LYS A N 1
ATOM 905 C CA . LYS A 1 114 ? 1.404 -17.406 3.352 1 97.31 114 LYS A CA 1
ATOM 906 C C . LYS A 1 114 ? 0.7 -18.75 3.598 1 97.31 114 LYS A C 1
ATOM 908 O O . LYS A 1 114 ? -0.174 -18.844 4.465 1 97.31 114 LYS A O 1
ATOM 913 N N . CYS A 1 115 ? 1 -19.703 2.818 1 97.31 115 CYS A N 1
ATOM 914 C CA . CYS A 1 115 ? 0.384 -21 3.018 1 97.31 115 CYS A CA 1
ATOM 915 C C . CYS A 1 115 ? 0.971 -21.703 4.238 1 97.31 115 CYS A C 1
ATOM 917 O O . CYS A 1 115 ? 0.323 -22.562 4.84 1 97.31 115 CYS A O 1
ATOM 919 N N . ASP A 1 116 ? 2.193 -21.359 4.531 1 94.06 116 ASP A N 1
ATOM 920 C CA . ASP A 1 116 ? 2.861 -21.906 5.707 1 94.06 116 ASP A CA 1
ATOM 921 C C . ASP A 1 116 ? 2.822 -23.438 5.695 1 94.06 116 ASP A C 1
ATOM 923 O O . ASP A 1 116 ? 3.311 -24.062 4.758 1 94.06 116 ASP A O 1
ATOM 927 N N . ASP A 1 117 ? 2.096 -24.109 6.734 1 93.94 117 ASP A N 1
ATOM 928 C CA . ASP A 1 117 ? 2.1 -25.562 6.848 1 93.94 117 ASP A CA 1
ATOM 929 C C . ASP A 1 117 ? 0.94 -26.188 6.07 1 93.94 117 ASP A C 1
ATOM 931 O O . ASP A 1 117 ? 0.803 -27.406 6.012 1 93.94 117 ASP A O 1
ATOM 935 N N . ARG A 1 118 ? 0.235 -25.359 5.457 1 97.19 118 ARG A N 1
ATOM 936 C CA . ARG A 1 118 ? -0.891 -25.875 4.68 1 97.19 118 ARG A CA 1
ATOM 937 C C . ARG A 1 118 ? -0.467 -26.188 3.248 1 97.19 118 ARG A C 1
ATOM 939 O O . ARG A 1 118 ? -0.863 -25.5 2.309 1 97.19 118 ARG A O 1
ATOM 946 N N . GLN A 1 119 ? 0.103 -27.359 3.145 1 96.75 119 GLN A N 1
ATOM 947 C CA . GLN A 1 119 ? 0.592 -27.828 1.85 1 96.75 119 GLN A CA 1
ATOM 948 C C . GLN A 1 119 ? -0.56 -28.047 0.871 1 96.75 119 GLN A C 1
ATOM 950 O O . GLN A 1 119 ? -0.402 -27.844 -0.335 1 96.75 119 GLN A O 1
ATOM 955 N N . ASP A 1 120 ? -1.682 -28.422 1.455 1 98.25 120 ASP A N 1
ATOM 956 C CA . ASP A 1 120 ? -2.848 -28.656 0.61 1 98.25 120 ASP A CA 1
ATOM 957 C C . ASP A 1 120 ? -3.289 -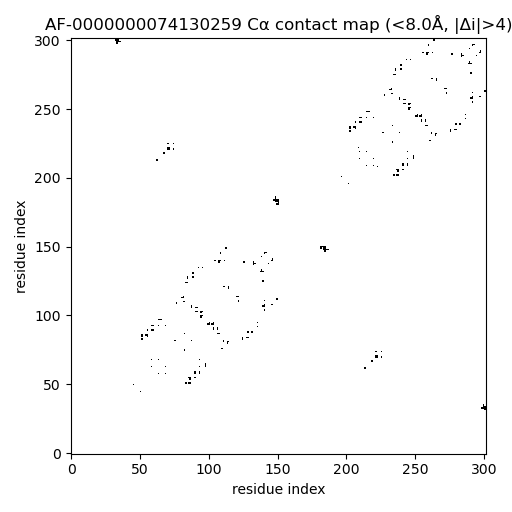27.375 -0.089 1 98.25 120 ASP A C 1
ATOM 959 O O . ASP A 1 120 ? -3.666 -27.406 -1.262 1 98.25 120 ASP A O 1
ATOM 963 N N . ILE A 1 121 ? -3.264 -26.25 0.592 1 98.25 121 ILE A N 1
ATOM 964 C CA . ILE A 1 121 ? -3.66 -24.969 0.021 1 98.25 121 ILE A CA 1
ATOM 965 C C . ILE A 1 121 ? -2.625 -24.531 -1.008 1 98.25 121 ILE A C 1
ATOM 967 O O . ILE A 1 121 ? -2.98 -24.047 -2.09 1 98.25 121 ILE A O 1
ATOM 971 N N . TYR A 1 122 ? -1.381 -24.734 -0.695 1 98.25 122 TYR A N 1
ATOM 972 C CA . TYR A 1 122 ? -0.318 -24.359 -1.626 1 98.25 122 TYR A CA 1
ATOM 973 C C . TYR A 1 122 ? -0.438 -25.156 -2.926 1 98.25 122 TYR A C 1
ATOM 975 O O . TYR A 1 122 ? -0.361 -24.578 -4.016 1 98.25 122 TYR A O 1
ATOM 983 N N . ASP A 1 123 ? -0.65 -26.422 -2.816 1 98.19 123 ASP A N 1
ATOM 984 C CA . ASP A 1 123 ? -0.769 -27.281 -3.992 1 98.19 123 ASP A CA 1
ATOM 985 C C . ASP A 1 123 ? -1.952 -26.859 -4.863 1 98.19 123 ASP A C 1
ATOM 987 O O . ASP A 1 123 ? -1.855 -26.859 -6.09 1 98.19 123 ASP A O 1
ATOM 991 N N . TYR A 1 124 ? -3.027 -26.625 -4.195 1 98.75 124 TYR A N 1
ATOM 992 C CA . TYR A 1 124 ? -4.207 -26.172 -4.918 1 98.75 124 TYR A CA 1
ATOM 993 C C . TYR A 1 124 ? -3.908 -24.906 -5.711 1 98.75 124 TYR A C 1
ATOM 995 O O . TYR A 1 124 ? -4.242 -24.812 -6.895 1 98.75 124 TYR A O 1
ATOM 1003 N N . ILE A 1 125 ? -3.252 -23.859 -5.098 1 98.75 125 ILE A N 1
ATOM 1004 C CA . ILE A 1 125 ? -2.959 -22.594 -5.746 1 98.75 125 ILE A CA 1
ATOM 1005 C C . ILE A 1 125 ? -2.021 -22.812 -6.93 1 98.75 125 ILE A C 1
ATOM 1007 O O . ILE A 1 125 ? -2.242 -22.281 -8.023 1 98.75 125 ILE A O 1
ATOM 1011 N N . VAL A 1 126 ? -1.019 -23.625 -6.723 1 98.5 126 VAL A N 1
ATOM 1012 C CA . VAL A 1 126 ? -0.041 -23.891 -7.773 1 98.5 126 VAL A CA 1
ATOM 1013 C C . VAL A 1 126 ? -0.722 -24.594 -8.945 1 98.5 126 VAL A C 1
ATOM 1015 O O . VAL A 1 126 ? -0.455 -24.266 -10.109 1 98.5 126 VAL A O 1
ATOM 1018 N N . GLN A 1 127 ? -1.521 -25.547 -8.672 1 98.75 127 GLN A N 1
ATOM 1019 C CA . GLN A 1 127 ? -2.242 -26.234 -9.734 1 98.75 127 GLN A CA 1
ATOM 1020 C C . GLN A 1 127 ? -3.076 -25.266 -10.562 1 98.75 127 GLN A C 1
ATOM 1022 O O . GLN A 1 127 ? -3.076 -25.328 -11.797 1 98.75 127 GLN A O 1
ATOM 1027 N N . GLU A 1 128 ? -3.805 -24.375 -9.852 1 98.81 128 GLU A N 1
ATOM 1028 C CA . GLU A 1 128 ? -4.641 -23.391 -10.539 1 98.81 128 GLU A CA 1
ATOM 1029 C C . GLU A 1 128 ? -3.793 -22.422 -11.359 1 98.81 128 GLU A C 1
ATOM 1031 O O . GLU A 1 128 ? -4.242 -21.906 -12.391 1 98.81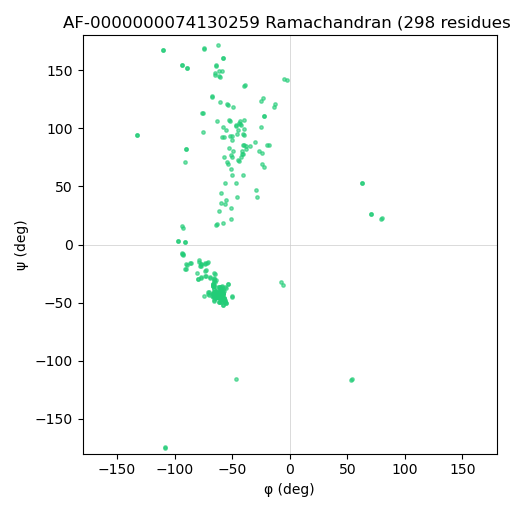 128 GLU A O 1
ATOM 1036 N N . LEU A 1 129 ? -2.551 -22.219 -10.984 1 98.81 129 LEU A N 1
ATOM 1037 C CA . LEU A 1 129 ? -1.685 -21.234 -11.617 1 98.81 129 LEU A CA 1
ATOM 1038 C C . LEU A 1 129 ? -0.874 -21.875 -12.742 1 98.81 129 LEU A C 1
ATOM 1040 O O . LEU A 1 129 ? -0.234 -21.156 -13.523 1 98.81 129 LEU A O 1
ATOM 1044 N N . ARG A 1 130 ? -0.935 -23.156 -12.844 1 98.62 130 ARG A N 1
ATOM 1045 C CA . ARG A 1 130 ? -0.041 -23.875 -13.75 1 98.62 130 ARG A CA 1
ATOM 1046 C C . ARG A 1 130 ? -0.173 -23.344 -15.172 1 98.62 130 ARG A C 1
ATOM 1048 O O . ARG A 1 130 ? 0.828 -23.016 -15.82 1 98.62 130 ARG A O 1
ATOM 1055 N N . PRO A 1 131 ? -1.399 -23.188 -15.75 1 98.69 131 PRO A N 1
ATOM 1056 C CA . PRO A 1 131 ? -1.501 -22.641 -17.109 1 98.69 131 PRO A CA 1
ATOM 1057 C C . PRO A 1 131 ? -0.876 -21.25 -17.234 1 98.69 131 PRO A C 1
ATOM 1059 O O . PRO A 1 131 ? -0.242 -20.938 -18.25 1 98.69 131 PRO A O 1
ATOM 1062 N N . SER A 1 132 ? -1.107 -20.375 -16.25 1 98.81 132 SER A N 1
ATOM 1063 C CA . SER A 1 132 ? -0.536 -19.047 -16.281 1 98.81 132 SER A CA 1
ATOM 1064 C C . SER A 1 132 ? 0.983 -19.078 -16.156 1 98.81 132 SER A C 1
ATOM 1066 O O . SER A 1 132 ? 1.688 -18.312 -16.812 1 98.81 132 SER A O 1
ATOM 1068 N N . LEU A 1 133 ? 1.497 -19.922 -15.266 1 98.81 133 LEU A N 1
ATOM 1069 C CA . LEU A 1 133 ? 2.941 -20.078 -15.133 1 98.81 133 LEU A CA 1
ATOM 1070 C C . LEU A 1 133 ? 3.564 -20.516 -16.453 1 98.81 133 LEU A C 1
ATOM 1072 O O . LEU A 1 133 ? 4.586 -19.969 -16.875 1 98.81 133 LEU A O 1
ATOM 1076 N N . ASP A 1 134 ? 2.928 -21.438 -17.141 1 98.62 134 ASP A N 1
ATOM 1077 C CA . ASP A 1 134 ? 3.408 -21.906 -18.438 1 98.62 134 ASP A CA 1
ATOM 1078 C C . ASP A 1 134 ? 3.391 -20.797 -19.469 1 98.62 134 ASP A C 1
ATOM 1080 O O . ASP A 1 134 ? 4.359 -20.609 -20.219 1 98.62 134 ASP A O 1
ATOM 1084 N N . ASP A 1 135 ? 2.312 -20.062 -19.516 1 98.81 135 ASP A N 1
ATOM 1085 C CA . ASP A 1 135 ? 2.178 -18.969 -20.469 1 98.81 135 ASP A CA 1
ATOM 1086 C C . ASP A 1 135 ? 3.285 -17.938 -20.266 1 98.81 135 ASP A C 1
ATOM 1088 O O . ASP A 1 135 ? 3.811 -17.375 -21.219 1 98.81 135 ASP A O 1
ATOM 1092 N N . LEU A 1 136 ? 3.668 -17.703 -19.016 1 98.75 136 LEU A N 1
ATOM 1093 C CA . LEU A 1 136 ? 4.609 -16.641 -18.672 1 98.75 136 LEU A CA 1
ATOM 1094 C C . LEU A 1 136 ? 6.039 -17.172 -18.625 1 98.75 136 LEU A C 1
ATOM 1096 O O . LEU A 1 136 ? 6.988 -16.406 -18.453 1 98.75 136 LEU A O 1
ATOM 1100 N N . GLY A 1 137 ? 6.148 -18.484 -18.75 1 98.44 137 GLY A N 1
ATOM 1101 C CA . GLY A 1 137 ? 7.469 -19.094 -18.641 1 98.44 137 GLY A CA 1
ATOM 1102 C C . GLY A 1 137 ? 8.031 -19.062 -17.234 1 98.44 137 GLY A C 1
ATOM 1103 O O . GLY A 1 137 ? 9.242 -18.922 -17.047 1 98.44 137 GLY A O 1
ATOM 1104 N N . LEU A 1 138 ? 7.172 -19.031 -16.312 1 98.56 138 LEU A N 1
ATOM 1105 C CA . LEU A 1 138 ? 7.582 -19.016 -14.906 1 98.56 138 LEU A CA 1
ATOM 1106 C C . LEU A 1 138 ? 7.625 -20.422 -14.344 1 98.56 138 LEU A C 1
ATOM 1108 O O . LEU A 1 138 ? 6.918 -21.312 -14.828 1 98.56 138 LEU A O 1
ATOM 1112 N N . LYS A 1 139 ? 8.453 -20.594 -13.328 1 97.88 139 LYS A N 1
ATOM 1113 C CA . LYS A 1 139 ? 8.539 -21.844 -12.57 1 97.88 139 LYS A CA 1
ATOM 1114 C C . LYS A 1 139 ? 7.977 -21.672 -11.164 1 97.88 139 LYS A C 1
ATOM 1116 O O . LYS A 1 139 ? 7.688 -20.547 -10.734 1 97.88 139 LYS A O 1
ATOM 1121 N N . THR A 1 140 ? 7.773 -22.766 -10.5 1 97 140 THR A N 1
ATOM 1122 C CA . THR A 1 140 ? 7.359 -22.719 -9.102 1 97 140 THR A CA 1
ATOM 1123 C C . THR A 1 140 ? 8.531 -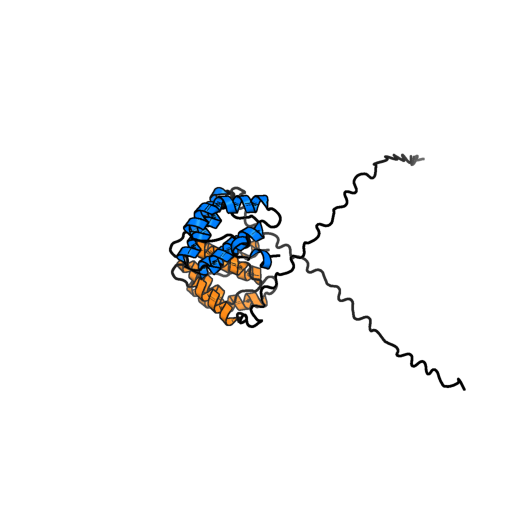22.328 -8.203 1 97 140 THR A C 1
ATOM 1125 O O . THR A 1 140 ? 9.68 -22.312 -8.641 1 97 140 THR A O 1
ATOM 1128 N N . VAL A 1 141 ? 8.156 -22.047 -6.98 1 96.25 141 VAL A N 1
ATOM 1129 C CA . VAL A 1 141 ? 9.148 -21.672 -5.977 1 96.25 141 VAL A CA 1
ATOM 1130 C C . VAL A 1 141 ? 10.172 -22.781 -5.816 1 96.25 141 VAL A C 1
ATOM 1132 O O . VAL A 1 141 ? 11.375 -22.531 -5.719 1 96.25 141 VAL A O 1
ATOM 1135 N N . GLU A 1 142 ? 9.711 -24 -5.809 1 94.56 142 GLU A N 1
ATOM 1136 C CA . GLU A 1 142 ? 10.578 -25.156 -5.656 1 94.56 142 GLU A CA 1
ATOM 1137 C C . GLU A 1 142 ? 11.508 -25.312 -6.855 1 94.56 142 GLU A C 1
ATOM 1139 O O . GLU A 1 142 ? 12.703 -25.578 -6.691 1 94.56 142 GLU A O 1
ATOM 1144 N N . GLU A 1 143 ? 10.859 -25.141 -7.953 1 94.88 143 GLU A N 1
ATOM 1145 C CA . GLU A 1 143 ? 11.625 -25.297 -9.188 1 94.88 143 GLU A CA 1
ATOM 1146 C C . GLU A 1 143 ? 12.711 -24.234 -9.305 1 94.88 143 GLU A C 1
ATOM 1148 O O . GLU A 1 143 ? 13.75 -24.469 -9.922 1 94.88 143 GLU A O 1
ATOM 1153 N N . TYR A 1 144 ? 12.539 -22.953 -8.742 1 94.06 144 TYR A N 1
ATOM 1154 C CA . TYR A 1 144 ? 13.547 -21.891 -8.711 1 94.06 144 TYR A CA 1
ATOM 1155 C C . TYR A 1 144 ? 14.562 -22.141 -7.598 1 94.06 144 TYR A C 1
ATOM 1157 O O . TYR A 1 144 ? 15.609 -21.5 -7.555 1 94.06 144 TYR A O 1
ATOM 1165 N N . GLY A 1 145 ? 14.258 -23.047 -6.691 1 90.62 145 GLY A N 1
ATOM 1166 C CA . GLY A 1 145 ? 15.117 -23.312 -5.547 1 90.62 145 GLY A CA 1
ATOM 1167 C C . GLY A 1 145 ? 14.961 -22.281 -4.441 1 90.62 145 GLY A C 1
ATOM 1168 O O . GLY A 1 145 ? 15.898 -22.047 -3.672 1 90.62 145 GLY A O 1
ATOM 1169 N N . LEU A 1 146 ? 13.867 -21.625 -4.426 1 86 146 LEU A N 1
ATOM 1170 C CA . LEU A 1 146 ? 13.633 -20.562 -3.459 1 86 146 LEU A CA 1
ATOM 1171 C C . LEU A 1 146 ? 13.094 -21.109 -2.146 1 86 146 LEU A C 1
ATOM 1173 O O . LEU A 1 146 ? 13.062 -20.406 -1.135 1 86 146 LEU A O 1
ATOM 1177 N N . ASP A 1 147 ? 12.625 -22.281 -2.113 1 80.94 147 ASP A N 1
ATOM 1178 C CA . ASP A 1 147 ? 12.039 -22.906 -0.925 1 80.94 147 ASP A CA 1
ATOM 1179 C C . ASP A 1 147 ? 13.102 -23.109 0.155 1 80.94 147 ASP A C 1
ATOM 1181 O O . ASP A 1 147 ? 12.781 -23.156 1.344 1 80.94 147 ASP A O 1
ATOM 1185 N N . GLN A 1 148 ? 14.266 -23.281 -0.257 1 70.25 148 GLN A N 1
ATOM 1186 C CA . GLN A 1 148 ? 15.367 -23.516 0.677 1 70.25 148 GLN A CA 1
ATOM 1187 C C . GLN A 1 148 ? 15.75 -22.234 1.406 1 70.25 148 GLN A C 1
ATOM 1189 O O . GLN A 1 148 ? 16.266 -22.281 2.527 1 70.25 148 GLN A O 1
ATOM 1194 N N . VAL A 1 149 ? 15.43 -21.125 0.834 1 59.94 149 VAL A N 1
ATOM 1195 C CA . VAL A 1 149 ? 15.797 -19.844 1.421 1 59.94 149 VAL A CA 1
ATOM 1196 C C . VAL A 1 149 ? 14.695 -19.375 2.373 1 59.94 149 VAL A C 1
ATOM 1198 O O . VAL A 1 149 ? 14.93 -18.531 3.248 1 59.94 149 VAL A O 1
ATOM 1201 N N . LEU A 1 150 ? 13.578 -19.906 2.258 1 62.72 150 LEU A N 1
ATOM 1202 C CA . LEU A 1 150 ? 12.422 -19.516 3.057 1 62.72 150 LEU A CA 1
ATOM 1203 C C . LEU A 1 150 ? 12.344 -20.328 4.34 1 62.72 150 LEU A C 1
ATOM 1205 O O . LEU A 1 150 ? 11.672 -19.938 5.293 1 62.72 150 LEU A O 1
ATOM 1209 N N . ASP A 1 151 ? 12.938 -21.516 4.512 1 50.97 151 ASP A N 1
ATOM 1210 C CA . ASP A 1 151 ? 13 -22.344 5.711 1 50.97 151 ASP A CA 1
ATOM 1211 C C . ASP A 1 151 ? 14.07 -21.844 6.672 1 50.97 151 ASP A C 1
ATOM 1213 O O . ASP A 1 151 ? 15.148 -21.422 6.242 1 50.97 151 ASP A O 1
ATOM 1217 N N . MET B 1 1 ? -33.969 -14.469 71.812 1 25.39 1 MET B N 1
ATOM 1218 C CA . MET B 1 1 ? -33.5 -15.852 71.875 1 25.39 1 MET B CA 1
ATOM 1219 C C . MET B 1 1 ? -33.438 -16.453 70.5 1 25.39 1 MET B C 1
ATOM 1221 O O . MET B 1 1 ? -34.406 -17.094 70.062 1 25.39 1 MET B O 1
ATOM 1225 N N . PHE B 1 2 ? -33.125 -15.508 69.375 1 35.09 2 PHE B N 1
ATOM 1226 C CA . PHE B 1 2 ? -32.906 -15.398 67.938 1 35.09 2 PHE B CA 1
ATOM 1227 C C . PHE B 1 2 ? -31.891 -16.422 67.5 1 35.09 2 PHE B C 1
ATOM 1229 O O . PHE B 1 2 ? -30.703 -16.312 67.75 1 35.09 2 PHE B O 1
ATOM 1236 N N . ARG B 1 3 ? -32.344 -17.797 67.375 1 25.47 3 ARG B N 1
ATOM 1237 C CA . ARG B 1 3 ? -31.766 -19.109 67.062 1 25.47 3 ARG B CA 1
ATOM 1238 C C . ARG B 1 3 ? -31.078 -19.109 65.688 1 25.47 3 ARG B C 1
ATOM 1240 O O . ARG B 1 3 ? -31.703 -18.828 64.688 1 25.47 3 ARG B O 1
ATOM 1247 N N . SER B 1 4 ? -29.719 -18.828 65.562 1 30.5 4 SER B N 1
ATOM 1248 C CA . SER B 1 4 ? -28.547 -18.656 64.688 1 30.5 4 SER B CA 1
ATOM 1249 C C . SER B 1 4 ? -28.234 -19.938 63.938 1 30.5 4 SER B C 1
ATOM 1251 O O . SER B 1 4 ? -27.156 -20.094 63.375 1 30.5 4 SER B O 1
ATOM 1253 N N . VAL B 1 5 ? -29.297 -20.844 63.625 1 29.86 5 VAL B N 1
ATOM 1254 C CA . VAL B 1 5 ? -28.875 -22.188 63.281 1 29.86 5 VAL B CA 1
ATOM 1255 C C . VAL B 1 5 ? -28.031 -22.156 62 1 29.86 5 VAL B C 1
ATOM 1257 O O . VAL B 1 5 ? -28.469 -21.609 61 1 29.86 5 VAL B O 1
ATOM 1260 N N . LEU B 1 6 ? -26.688 -22.328 62.094 1 28.88 6 LEU B N 1
ATOM 1261 C CA . LEU B 1 6 ? -25.438 -22.391 61.375 1 28.88 6 LEU B CA 1
ATOM 1262 C C . LEU B 1 6 ? -25.422 -23.562 60.406 1 28.88 6 LEU B C 1
ATOM 1264 O O . LEU B 1 6 ? -24.391 -23.891 59.812 1 28.88 6 LEU B O 1
ATOM 1268 N N . ARG B 1 7 ? -26.625 -24.219 60 1 26.86 7 ARG B N 1
ATOM 1269 C CA . ARG B 1 7 ? -26.312 -25.547 59.469 1 26.86 7 ARG B CA 1
ATOM 1270 C C . ARG B 1 7 ? -25.406 -25.453 58.25 1 26.86 7 ARG B C 1
ATOM 1272 O O . ARG B 1 7 ? -25.641 -24.625 57.375 1 26.86 7 ARG B O 1
ATOM 1279 N N . LEU B 1 8 ? -24.219 -26.109 58.281 1 30.47 8 LEU B N 1
ATOM 1280 C CA . LEU B 1 8 ? -22.984 -26.484 57.625 1 30.47 8 LEU B CA 1
ATOM 1281 C C . LEU B 1 8 ? -23.266 -27.266 56.344 1 30.47 8 LEU B C 1
ATOM 1283 O O . LEU B 1 8 ? -22.453 -28.094 55.906 1 30.47 8 LEU B O 1
ATOM 1287 N N . ALA B 1 9 ? -24.344 -27 55.5 1 27.12 9 ALA B N 1
ATOM 1288 C CA . ALA B 1 9 ? -24.547 -28.031 54.469 1 27.12 9 ALA B CA 1
ATOM 1289 C C . ALA B 1 9 ? -23.312 -28.172 53.594 1 27.12 9 ALA B C 1
ATOM 1291 O O . ALA B 1 9 ? -22.891 -27.203 52.938 1 27.12 9 ALA B O 1
ATOM 1292 N N . GLN B 1 10 ? -22.328 -29.078 53.875 1 29.52 10 GLN B N 1
ATOM 1293 C CA . GLN B 1 10 ? -21.094 -29.5 53.219 1 29.52 10 GLN B CA 1
ATOM 1294 C C . GLN B 1 10 ? -21.359 -30.062 51.844 1 29.52 10 GLN B C 1
ATOM 1296 O O . GLN B 1 10 ? -21.922 -31.141 51.688 1 29.52 10 GLN B O 1
ATOM 1301 N N . VAL B 1 11 ? -22.219 -29.453 50.938 1 25.64 11 VAL B N 1
ATOM 1302 C CA . VAL B 1 11 ? -22.406 -30.188 49.688 1 25.64 11 VAL B CA 1
ATOM 1303 C C . VAL B 1 11 ? -21.047 -30.453 49.031 1 25.64 11 VAL B C 1
ATOM 1305 O O . VAL B 1 11 ? -20.297 -29.5 48.75 1 25.64 11 VAL B O 1
ATOM 1308 N N . SER B 1 12 ? -20.438 -31.641 49.188 1 29.53 12 SER B N 1
ATOM 1309 C CA . SER B 1 12 ? -19.219 -32.281 48.688 1 29.53 12 SER B CA 1
ATOM 1310 C C . SER B 1 12 ? -19.203 -32.344 47.188 1 29.53 12 SER B C 1
ATOM 1312 O O . SER B 1 12 ? -18.281 -32.906 46.594 1 29.53 12 SER B O 1
ATOM 1314 N N . THR B 1 13 ? -19.984 -31.562 46.375 1 25.75 13 THR B N 1
ATOM 1315 C CA . THR B 1 13 ? -19.984 -32.094 45.031 1 25.75 13 THR B CA 1
ATOM 1316 C C . THR B 1 13 ? -18.562 -32.25 44.5 1 25.75 13 THR B C 1
ATOM 1318 O O . THR B 1 13 ? -17.703 -31.406 44.781 1 25.75 13 THR B O 1
ATOM 1321 N N . ARG B 1 14 ? -18.156 -33.469 44.125 1 27.22 14 ARG B N 1
ATOM 1322 C CA . ARG B 1 14 ? -17.078 -34.219 43.469 1 27.22 14 ARG B CA 1
ATOM 1323 C C . ARG B 1 14 ? -16.734 -33.594 42.125 1 27.22 14 ARG B C 1
ATOM 1325 O O . ARG B 1 14 ? -16.031 -34.219 41.312 1 27.22 14 ARG B O 1
ATOM 1332 N N . PHE B 1 15 ? -16.984 -32.312 41.75 1 26.5 15 PHE B N 1
ATOM 1333 C CA . PHE B 1 15 ? -16.734 -32.156 40.344 1 26.5 15 PHE B CA 1
ATOM 1334 C C . PHE B 1 15 ? -15.305 -32.531 39.969 1 26.5 15 PHE B C 1
ATOM 1336 O O . PHE B 1 15 ? -14.359 -31.984 40.562 1 26.5 15 PHE B O 1
ATOM 1343 N N . ASN B 1 16 ? -15.086 -33.75 39.406 1 24.39 16 ASN B N 1
ATOM 1344 C CA . ASN B 1 16 ? -13.977 -34.469 38.75 1 24.39 16 ASN B CA 1
ATOM 1345 C C . ASN B 1 16 ? -13.18 -33.531 37.844 1 24.39 16 ASN B C 1
ATOM 1347 O O . ASN B 1 16 ? -13.742 -32.594 37.25 1 24.39 16 ASN B O 1
ATOM 1351 N N . GLN B 1 17 ? -11.781 -33.688 37.938 1 27.34 17 GLN B N 1
ATOM 1352 C CA . GLN B 1 17 ? -10.492 -33.156 37.5 1 27.34 17 GLN B CA 1
ATOM 1353 C C . GLN B 1 17 ? -10.32 -33.312 36 1 27.34 17 GLN B C 1
ATOM 1355 O O . GLN B 1 17 ? -9.281 -33.781 35.531 1 27.34 17 GLN B O 1
ATOM 1360 N N . ILE B 1 18 ? -11.469 -33.562 35.219 1 23.86 18 ILE B N 1
ATOM 1361 C CA . ILE B 1 18 ? -10.953 -34.094 33.969 1 23.86 18 ILE B CA 1
ATOM 1362 C C . ILE B 1 18 ? -9.797 -33.25 33.469 1 23.86 18 ILE B C 1
ATOM 1364 O O . ILE B 1 18 ? -8.703 -33.75 33.188 1 23.86 18 ILE B O 1
ATOM 1368 N N . VAL B 1 19 ? -10.016 -32.594 32.25 1 23.45 19 VAL B N 1
ATOM 1369 C CA . VAL B 1 19 ? -9.375 -32.688 30.938 1 23.45 19 VAL B CA 1
ATOM 1370 C C . VAL B 1 19 ? -8.234 -31.688 30.844 1 23.45 19 VAL B C 1
ATOM 1372 O O . VAL B 1 19 ? -8.453 -30.484 30.938 1 23.45 19 VAL B O 1
ATOM 1375 N N . SER B 1 20 ? -7.156 -31.922 31.547 1 26.91 20 SER B N 1
ATOM 1376 C CA . SER B 1 20 ? -5.945 -31.125 31.375 1 26.91 20 SER B CA 1
ATOM 1377 C C . SER B 1 20 ? -5.469 -31.125 29.938 1 26.91 20 SER B C 1
ATOM 1379 O O . SER B 1 20 ? -4.777 -32.062 29.5 1 26.91 20 SER B O 1
ATOM 1381 N N . ALA B 1 21 ? -6.328 -31.078 28.922 1 26.83 21 ALA B N 1
ATOM 1382 C CA . ALA B 1 21 ? -5.609 -31.172 27.641 1 26.83 21 ALA B CA 1
ATOM 1383 C C . ALA B 1 21 ? -4.41 -30.234 27.625 1 26.83 21 ALA B C 1
ATOM 1385 O O . ALA B 1 21 ? -4.535 -29.047 27.953 1 26.83 21 ALA B O 1
ATOM 1386 N N . LYS B 1 22 ? -3.234 -30.891 27.844 1 28.34 22 LYS B N 1
ATOM 1387 C CA . LYS B 1 22 ? -1.902 -30.312 27.672 1 28.34 22 LYS B CA 1
ATOM 1388 C C . LYS B 1 22 ? -1.824 -29.453 26.406 1 28.34 22 LYS B C 1
ATOM 1390 O O . LYS B 1 22 ? -2.115 -29.938 25.312 1 28.34 22 LYS B O 1
ATOM 1395 N N . VAL B 1 23 ? -2.309 -28.203 26.484 1 26.39 23 VAL B N 1
ATOM 1396 C CA . VAL B 1 23 ? -2.064 -27.266 25.406 1 26.39 23 VAL B CA 1
ATOM 1397 C C . VAL B 1 23 ? -0.623 -27.391 24.922 1 26.39 23 VAL B C 1
ATOM 1399 O O . VAL B 1 23 ? 0.32 -27.203 25.688 1 26.39 23 VAL B O 1
ATOM 1402 N N . VAL B 1 24 ? -0.356 -28.484 24.094 1 27.81 24 VAL B N 1
ATOM 1403 C CA . VAL B 1 24 ? 0.955 -28.578 23.469 1 27.81 24 VAL B CA 1
ATOM 1404 C C . VAL B 1 24 ? 1.382 -27.203 22.953 1 27.81 24 VAL B C 1
ATOM 1406 O O . VAL B 1 24 ? 0.617 -26.531 22.266 1 27.81 24 VAL B O 1
ATOM 1409 N N . PRO B 1 25 ? 2.258 -26.594 23.703 1 27.75 25 PRO B N 1
ATOM 1410 C CA . PRO B 1 25 ? 2.785 -25.328 23.203 1 27.75 25 PRO B CA 1
ATOM 1411 C C . PRO B 1 25 ? 3.162 -25.375 21.719 1 27.75 25 PRO B C 1
ATOM 1413 O O . PRO B 1 25 ? 3.715 -26.375 21.266 1 27.75 25 PRO B O 1
ATOM 1416 N N . LYS B 1 26 ? 2.24 -24.875 20.891 1 27.27 26 LYS B N 1
ATOM 1417 C CA . LYS B 1 26 ? 2.617 -24.672 19.5 1 27.27 26 LYS B CA 1
ATOM 1418 C C . LYS B 1 26 ? 4.078 -24.25 19.375 1 27.27 26 LYS B C 1
ATOM 1420 O O . LYS B 1 26 ? 4.477 -23.219 19.953 1 27.27 26 LYS B O 1
ATOM 1425 N N . GLN B 1 27 ? 4.977 -25.219 19.359 1 25.75 27 GLN B N 1
ATOM 1426 C CA . GLN B 1 27 ? 6.367 -24.906 19.031 1 25.75 27 GLN B CA 1
ATOM 1427 C C . GLN B 1 27 ? 6.457 -23.875 17.906 1 25.75 27 GLN B C 1
ATOM 1429 O O . GLN B 1 27 ? 5.836 -24.047 16.859 1 25.75 27 GLN B O 1
ATOM 1434 N N . ALA B 1 28 ? 6.672 -22.625 18.281 1 27.69 28 ALA B N 1
ATOM 1435 C CA . ALA B 1 28 ? 7.098 -21.578 17.359 1 27.69 28 ALA B CA 1
ATOM 1436 C C . ALA B 1 28 ? 8.172 -22.094 16.406 1 27.69 28 ALA B C 1
ATOM 1438 O O . ALA B 1 28 ? 9.242 -22.516 16.828 1 27.69 28 ALA B O 1
ATOM 1439 N N . VAL B 1 29 ? 7.801 -22.844 15.469 1 24.08 29 VAL B N 1
ATOM 1440 C CA . VAL B 1 29 ? 8.805 -23.109 14.445 1 24.08 29 VAL B CA 1
ATOM 1441 C C . VAL B 1 29 ? 9.602 -21.844 14.156 1 24.08 29 VAL B C 1
ATOM 1443 O O . VAL B 1 29 ? 9.031 -20.781 13.867 1 24.08 29 VAL B O 1
ATOM 1446 N N . SER B 1 30 ? 10.68 -21.672 14.781 1 25.2 30 SER B N 1
ATOM 1447 C CA . SER B 1 30 ? 11.703 -20.688 14.453 1 25.2 30 SER B CA 1
ATOM 1448 C C . SER B 1 30 ? 12.156 -20.828 13.008 1 25.2 30 SER B C 1
ATOM 1450 O O . SER B 1 30 ? 12.695 -21.859 12.609 1 25.2 30 SER B O 1
ATOM 1452 N N . PHE B 1 31 ? 11.359 -20.484 12.148 1 26.31 31 PHE B N 1
ATOM 1453 C CA . PHE B 1 31 ? 11.891 -20.406 10.789 1 26.31 31 PHE B CA 1
ATOM 1454 C C . PHE B 1 31 ? 13.297 -19.828 10.797 1 26.31 31 PHE B C 1
ATOM 1456 O O . PHE B 1 31 ? 13.508 -18.703 11.266 1 26.31 31 PHE B O 1
ATOM 1463 N N . THR B 1 32 ? 14.211 -20.609 10.992 1 27.31 32 THR B N 1
ATOM 1464 C CA . THR B 1 32 ? 15.578 -20.172 10.766 1 27.31 32 THR B CA 1
ATOM 1465 C C . THR B 1 32 ? 15.711 -19.5 9.398 1 27.31 32 THR B C 1
ATOM 1467 O O . THR B 1 32 ? 15.211 -20.016 8.398 1 27.31 32 THR B O 1
ATOM 1470 N N . PRO B 1 33 ? 16.078 -18.266 9.383 1 29.12 33 PRO B N 1
ATOM 1471 C CA . PRO B 1 33 ? 16.312 -17.469 8.172 1 29.12 33 PRO B CA 1
ATOM 1472 C C . PRO B 1 33 ? 17.234 -18.188 7.176 1 29.12 33 PRO B C 1
ATOM 1474 O O . PRO B 1 33 ? 18.203 -18.812 7.578 1 29.12 33 PRO B O 1
ATOM 1477 N N . LEU B 1 34 ? 16.781 -18.875 6.277 1 29.86 34 LEU B N 1
ATOM 1478 C CA . LEU B 1 34 ? 17.656 -19.172 5.145 1 29.86 34 LEU B CA 1
ATOM 1479 C C . LEU B 1 34 ? 18.719 -18.094 5 1 29.86 34 LEU B C 1
ATOM 1481 O O . LEU B 1 34 ? 18.469 -16.922 5.234 1 29.86 34 LEU B O 1
ATOM 1485 N N . SER B 1 35 ? 19.906 -18.547 5.039 1 30.03 35 SER B N 1
ATOM 1486 C CA . SER B 1 35 ? 21.062 -17.719 4.742 1 30.03 35 SER B CA 1
ATOM 1487 C C . SER B 1 35 ? 20.844 -16.891 3.482 1 30.03 35 SER B C 1
ATOM 1489 O O . SER B 1 35 ?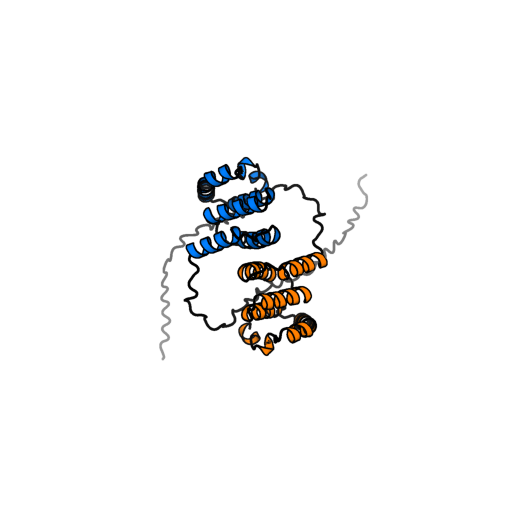 20.953 -17.391 2.365 1 30.03 35 SER B O 1
ATOM 1491 N N . VAL B 1 36 ? 19.734 -16.344 3.252 1 30.56 36 VAL B N 1
ATOM 1492 C CA . VAL B 1 36 ? 19.859 -15.273 2.279 1 30.56 36 VAL B CA 1
ATOM 1493 C C . VAL B 1 36 ? 21.25 -14.633 2.377 1 30.56 36 VAL B C 1
ATOM 1495 O O . VAL B 1 36 ? 21.656 -14.195 3.451 1 30.56 36 VAL B O 1
ATOM 1498 N N . LYS B 1 37 ? 22.234 -15.148 1.672 1 31.61 37 LYS B N 1
ATOM 1499 C CA . LYS B 1 37 ? 23.406 -14.289 1.568 1 31.61 37 LYS B CA 1
ATOM 1500 C C . LYS B 1 37 ? 23.094 -12.867 2.023 1 31.61 37 LYS B C 1
ATOM 1502 O O . LYS B 1 37 ? 22 -12.359 1.78 1 31.61 37 LYS B O 1
ATOM 1507 N N . LYS B 1 38 ? 23.766 -12.438 3.045 1 33.81 38 LYS B N 1
ATOM 1508 C CA . LYS B 1 38 ? 23.812 -11.031 3.447 1 33.81 38 LYS B CA 1
ATOM 1509 C C . LYS B 1 38 ? 23.641 -10.109 2.244 1 33.81 38 LYS B C 1
ATOM 1511 O O . LYS B 1 38 ? 24.578 -9.922 1.466 1 33.81 38 LYS B O 1
ATOM 1516 N N . TYR B 1 39 ? 22.766 -10.227 1.35 1 31.86 39 TYR B N 1
ATOM 1517 C CA . TYR B 1 39 ? 22.859 -8.883 0.782 1 31.86 39 TYR B CA 1
ATOM 1518 C C . TYR B 1 39 ? 23.547 -7.926 1.755 1 31.86 39 TYR B C 1
ATOM 1520 O O . TYR B 1 39 ? 23.188 -7.879 2.936 1 31.86 39 TYR B O 1
ATOM 1528 N N . SER B 1 40 ? 24.922 -7.797 1.806 1 33.91 40 SER B N 1
ATOM 1529 C CA . SER B 1 40 ? 25.688 -6.848 2.6 1 33.91 40 SER B CA 1
ATOM 1530 C C . SER B 1 40 ? 24.781 -5.867 3.328 1 33.91 40 SER B C 1
ATOM 1532 O O . SER B 1 40 ? 23.641 -5.625 2.9 1 33.91 40 SER B O 1
ATOM 1534 N N . SER B 1 41 ? 24.938 -5.344 4.621 1 36.25 41 SER B N 1
ATOM 1535 C CA . SER B 1 41 ? 24.906 -4.145 5.453 1 36.25 41 SER B CA 1
ATOM 1536 C C . SER B 1 41 ? 24.75 -2.887 4.605 1 36.25 41 SER B C 1
ATOM 1538 O O . SER B 1 41 ? 24.656 -1.779 5.141 1 36.25 41 SER B O 1
ATOM 1540 N N . SER B 1 42 ? 25.281 -2.869 3.428 1 37.97 42 SER B N 1
ATOM 1541 C CA . SER B 1 42 ? 25.203 -1.693 2.566 1 37.97 42 SER B CA 1
ATOM 1542 C C . SER B 1 42 ? 23.781 -1.495 2.033 1 37.97 42 SER B C 1
ATOM 1544 O O . SER B 1 42 ? 23.578 -1.365 0.824 1 37.97 42 SER B O 1
ATOM 1546 N N . ALA B 1 43 ? 22.906 -2.391 2.078 1 45.78 43 ALA B N 1
ATOM 1547 C CA . ALA B 1 43 ? 21.562 -1.856 1.876 1 45.78 43 ALA B CA 1
ATOM 1548 C C . ALA B 1 43 ? 21.5 -0.37 2.215 1 45.78 43 ALA B C 1
ATOM 1550 O O . ALA B 1 43 ? 21.641 0.014 3.379 1 45.78 43 ALA B O 1
ATOM 1551 N N . VAL B 1 44 ? 22.109 0.258 1.491 1 55.47 44 VAL B N 1
ATOM 1552 C CA . VAL B 1 44 ? 22.203 1.7 1.687 1 55.47 44 VAL B CA 1
ATOM 1553 C C . VAL B 1 44 ? 21 2.199 2.484 1 55.47 44 VAL B C 1
ATOM 1555 O O . VAL B 1 44 ? 19.859 2.074 2.041 1 55.47 44 VAL B O 1
ATOM 1558 N N . ALA B 1 45 ? 21 2.014 3.824 1 64.94 45 ALA B N 1
ATOM 1559 C CA . ALA B 1 45 ? 19.984 2.613 4.688 1 64.94 45 ALA B CA 1
ATOM 1560 C C . ALA B 1 45 ? 19.344 3.822 4.02 1 64.94 45 ALA B C 1
ATOM 1562 O O . ALA B 1 45 ? 20.031 4.719 3.539 1 64.94 45 ALA B O 1
ATOM 1563 N N . VAL B 1 46 ? 18.031 3.455 3.713 1 78.81 46 VAL B N 1
ATOM 1564 C CA . VAL B 1 46 ? 17.312 4.613 3.191 1 78.81 46 VAL B CA 1
ATOM 1565 C C . VAL B 1 46 ? 17.453 5.789 4.152 1 78.81 46 VAL B C 1
ATOM 1567 O O . VAL B 1 46 ? 17.109 5.68 5.336 1 78.81 46 VAL B O 1
ATOM 1570 N N . THR B 1 47 ? 18.188 6.66 3.768 1 89.56 47 THR B N 1
ATOM 1571 C CA . THR B 1 47 ? 18.312 7.867 4.578 1 89.56 47 THR B CA 1
ATOM 1572 C C . THR B 1 47 ? 16.938 8.531 4.758 1 89.56 47 THR B C 1
ATOM 1574 O O . THR B 1 47 ? 16.016 8.258 3.998 1 89.56 47 THR B O 1
ATOM 1577 N N . ASP B 1 48 ? 16.812 9.352 5.723 1 90.12 48 ASP B N 1
ATOM 1578 C CA . ASP B 1 48 ? 15.586 10.102 5.957 1 90.12 48 ASP B CA 1
ATOM 1579 C C . ASP B 1 48 ? 15.211 10.938 4.734 1 90.12 48 ASP B C 1
ATOM 1581 O O . ASP B 1 48 ? 14.031 11.047 4.391 1 90.12 48 ASP B O 1
ATOM 1585 N N . GLU B 1 49 ? 16.25 11.477 4.195 1 93.81 49 GLU B N 1
ATOM 1586 C CA . GLU B 1 49 ? 16 12.312 3.023 1 93.81 49 GLU B CA 1
ATOM 1587 C C . GLU B 1 49 ? 15.469 11.484 1.857 1 93.81 49 GLU B C 1
ATOM 1589 O O . GLU B 1 49 ? 14.586 11.938 1.127 1 93.81 49 GLU B O 1
ATOM 1594 N N . GLU B 1 50 ? 16.016 10.367 1.691 1 94.19 50 GLU B N 1
ATOM 1595 C CA . GLU B 1 50 ? 15.555 9.477 0.628 1 94.19 50 GLU B CA 1
ATOM 1596 C C . GLU B 1 50 ? 14.125 9.008 0.885 1 94.19 50 GLU B C 1
ATOM 1598 O O . GLU B 1 50 ? 13.312 8.93 -0.041 1 94.19 50 GLU B O 1
ATOM 1603 N N . HIS B 1 51 ? 13.938 8.711 2.111 1 96.12 51 HIS B N 1
ATOM 1604 C CA . HIS B 1 51 ? 12.594 8.328 2.518 1 96.12 51 HIS B CA 1
ATOM 1605 C C . HIS B 1 51 ? 11.586 9.43 2.195 1 96.12 51 HIS B C 1
ATOM 1607 O O . HIS B 1 51 ? 10.562 9.172 1.553 1 96.12 51 HIS B O 1
ATOM 1613 N N . THR B 1 52 ? 11.859 10.602 2.613 1 97.81 52 THR B N 1
ATOM 1614 C CA . THR B 1 52 ? 10.977 11.742 2.395 1 97.81 52 THR B CA 1
ATOM 1615 C C . THR B 1 52 ? 10.773 11.992 0.904 1 97.81 52 THR B C 1
ATOM 1617 O O . THR B 1 52 ? 9.641 12.188 0.448 1 97.81 52 THR B O 1
ATOM 1620 N N . ALA B 1 53 ? 11.836 11.891 0.172 1 98.06 53 ALA B N 1
ATOM 1621 C CA . ALA B 1 53 ? 11.766 12.156 -1.263 1 98.06 53 ALA B CA 1
ATOM 1622 C C . ALA B 1 53 ? 10.898 11.109 -1.967 1 98.06 53 ALA B C 1
ATOM 1624 O O . ALA B 1 53 ? 10.164 11.438 -2.904 1 98.06 53 ALA B O 1
ATOM 1625 N N . ALA B 1 54 ? 10.992 9.891 -1.549 1 96.31 54 ALA B N 1
ATOM 1626 C CA . ALA B 1 54 ? 10.211 8.82 -2.16 1 96.31 54 ALA B CA 1
ATOM 1627 C C . ALA B 1 54 ? 8.719 9.039 -1.953 1 96.31 54 ALA B C 1
ATOM 1629 O O . ALA B 1 54 ? 7.926 8.883 -2.887 1 96.31 54 ALA B O 1
ATOM 1630 N N . TRP B 1 55 ? 8.375 9.469 -0.761 1 98.31 55 TRP B N 1
ATOM 1631 C CA . TRP B 1 55 ? 6.969 9.711 -0.473 1 98.31 55 TRP B CA 1
ATOM 1632 C C . TRP B 1 55 ? 6.457 10.93 -1.223 1 98.31 55 TRP B C 1
ATOM 1634 O O . TRP B 1 55 ? 5.34 10.922 -1.751 1 98.31 55 TRP B O 1
ATOM 1644 N N . ILE B 1 56 ? 7.258 11.93 -1.201 1 98.88 56 ILE B N 1
ATOM 1645 C CA . ILE B 1 56 ? 6.855 13.125 -1.938 1 98.88 56 ILE B CA 1
ATOM 1646 C C . ILE B 1 56 ? 6.66 12.781 -3.412 1 98.88 56 ILE B C 1
ATOM 1648 O O . ILE B 1 56 ? 5.641 13.133 -4.008 1 98.88 56 ILE B O 1
ATOM 1652 N N . SER B 1 57 ? 7.598 12.055 -3.955 1 98.31 57 SER B N 1
ATOM 1653 C CA . SER B 1 57 ? 7.496 11.648 -5.355 1 98.31 57 SER B CA 1
ATOM 1654 C C . SER B 1 57 ? 6.246 10.82 -5.602 1 98.31 57 SER B C 1
ATOM 1656 O O . SER B 1 57 ? 5.578 10.977 -6.625 1 98.31 57 SER B O 1
ATOM 1658 N N . PHE B 1 58 ? 5.922 9.953 -4.742 1 97.94 58 PHE B N 1
ATOM 1659 C CA . PHE B 1 58 ? 4.734 9.117 -4.859 1 97.94 58 PHE B CA 1
ATOM 1660 C C . PHE B 1 58 ? 3.471 9.969 -4.91 1 97.94 58 PHE B C 1
ATOM 1662 O O . PHE B 1 58 ? 2.648 9.812 -5.816 1 97.94 58 PHE B O 1
ATOM 1669 N N . PHE B 1 59 ? 3.289 10.93 -3.98 1 98.75 59 PHE B N 1
ATOM 1670 C CA . PHE B 1 59 ? 2.059 11.703 -3.891 1 98.75 59 PHE B CA 1
ATOM 1671 C C . PHE B 1 59 ? 1.973 12.719 -5.023 1 98.75 59 PHE B C 1
ATOM 1673 O O . PHE B 1 59 ? 0.892 13.219 -5.332 1 98.75 59 PHE B O 1
ATOM 1680 N N . GLU B 1 60 ? 3.078 12.93 -5.605 1 98.5 60 GLU B N 1
ATOM 1681 C CA . GLU B 1 60 ? 3.084 13.945 -6.656 1 98.5 60 GLU B CA 1
ATOM 1682 C C . GLU B 1 60 ? 2.949 13.305 -8.039 1 98.5 60 GLU B C 1
ATOM 1684 O O . GLU B 1 60 ? 2.912 14.008 -9.055 1 98.5 60 GLU B O 1
ATOM 1689 N N . ARG B 1 61 ? 2.799 12.055 -8.094 1 95.81 61 ARG B N 1
ATOM 1690 C CA . ARG B 1 61 ? 2.641 11.391 -9.383 1 95.81 61 ARG B CA 1
ATOM 1691 C C . ARG B 1 61 ? 1.41 11.906 -10.117 1 95.81 61 ARG B C 1
ATOM 1693 O O . ARG B 1 61 ? 0.361 12.125 -9.508 1 95.81 61 ARG B O 1
ATOM 1700 N N . LYS B 1 62 ? 1.53 11.984 -11.359 1 93.88 62 LYS B N 1
ATOM 1701 C CA . LYS 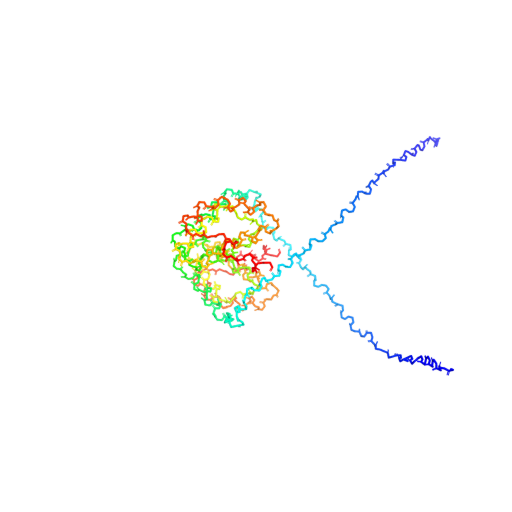B 1 62 ? 0.452 12.539 -12.172 1 93.88 62 LYS B CA 1
ATOM 1702 C C . LYS B 1 62 ? -0.683 11.531 -12.344 1 93.88 62 LYS B C 1
ATOM 1704 O O . LYS B 1 62 ? -1.84 11.914 -12.523 1 93.88 62 LYS B O 1
ATOM 1709 N N . ASP B 1 63 ? -0.379 10.258 -12.305 1 92.31 63 ASP B N 1
ATOM 1710 C CA . ASP B 1 63 ? -1.361 9.203 -12.523 1 92.31 63 ASP B CA 1
ATOM 1711 C C . ASP B 1 63 ? -1.961 8.727 -11.211 1 92.31 63 ASP B C 1
ATOM 1713 O O . ASP B 1 63 ? -2.627 7.688 -11.164 1 92.31 63 ASP B O 1
ATOM 1717 N N . LEU B 1 64 ? -1.744 9.5 -10.203 1 96.88 64 LEU B N 1
ATOM 1718 C CA . LEU B 1 64 ? -2.244 9.109 -8.891 1 96.88 64 LEU B CA 1
ATOM 1719 C C . LEU B 1 64 ? -3.75 9.32 -8.797 1 96.88 64 LEU B C 1
ATOM 1721 O O . LEU B 1 64 ? -4.219 10.461 -8.789 1 96.88 64 LEU B O 1
ATOM 1725 N N . ASP B 1 65 ? -4.492 8.219 -8.695 1 96.94 65 ASP B N 1
ATOM 1726 C CA . ASP B 1 65 ? -5.938 8.312 -8.5 1 96.94 65 ASP B CA 1
ATOM 1727 C C . ASP B 1 65 ? -6.328 7.902 -7.082 1 96.94 65 ASP B C 1
ATOM 1729 O O . ASP B 1 65 ? -5.461 7.691 -6.23 1 96.94 65 ASP B O 1
ATOM 1733 N N . TYR B 1 66 ? -7.602 7.855 -6.871 1 97.12 66 TYR B N 1
ATOM 1734 C CA . TYR B 1 66 ? -8.141 7.586 -5.543 1 97.12 66 TYR B CA 1
ATOM 1735 C C . TYR B 1 66 ? -7.645 6.25 -5.012 1 97.12 66 TYR B C 1
ATOM 1737 O O . TYR B 1 66 ? -7.203 6.152 -3.863 1 97.12 66 TYR B O 1
ATOM 1745 N N . VAL B 1 67 ? -7.672 5.176 -5.809 1 96.06 67 VAL B N 1
ATOM 1746 C CA . VAL B 1 67 ? -7.316 3.83 -5.371 1 96.06 67 VAL B CA 1
ATOM 1747 C C . VAL B 1 67 ? -5.832 3.777 -5.016 1 96.06 67 VAL B C 1
ATOM 1749 O O . VAL B 1 67 ? -5.457 3.287 -3.947 1 96.06 67 VAL B O 1
ATOM 1752 N N . ILE B 1 68 ? -4.996 4.328 -5.953 1 96.88 68 ILE B N 1
ATOM 1753 C CA . ILE B 1 68 ? -3.557 4.324 -5.719 1 96.88 68 ILE B CA 1
ATOM 1754 C C . ILE B 1 68 ? -3.234 5.137 -4.469 1 96.88 68 ILE B C 1
ATOM 1756 O O . ILE B 1 68 ? -2.4 4.734 -3.654 1 96.88 68 ILE B O 1
ATOM 1760 N N . PHE B 1 69 ? -3.883 6.328 -4.312 1 98.31 69 PHE B N 1
ATOM 1761 C CA . PHE B 1 69 ? -3.676 7.133 -3.113 1 98.31 69 PHE B CA 1
ATOM 1762 C C . PHE B 1 69 ? -3.971 6.32 -1.858 1 98.31 69 PHE B C 1
ATOM 1764 O O . PHE B 1 69 ? -3.166 6.301 -0.923 1 98.31 69 PHE B O 1
ATOM 1771 N N . LYS B 1 70 ? -5.086 5.703 -1.858 1 97.5 70 LYS B N 1
ATOM 1772 C CA . LYS B 1 70 ? -5.512 4.973 -0.667 1 97.5 70 LYS B CA 1
ATOM 1773 C C . LYS B 1 70 ? -4.516 3.873 -0.312 1 97.5 70 LYS B C 1
ATOM 1775 O O . LYS B 1 70 ? -4.16 3.701 0.856 1 97.5 70 LYS B O 1
ATOM 1780 N N . ILE B 1 71 ? -4.062 3.162 -1.307 1 95.5 71 ILE B N 1
ATOM 1781 C CA . ILE B 1 71 ? -3.119 2.078 -1.056 1 95.5 71 ILE B CA 1
ATOM 1782 C C . ILE B 1 71 ? -1.812 2.645 -0.511 1 95.5 71 ILE B C 1
ATOM 1784 O O . ILE B 1 71 ? -1.252 2.117 0.452 1 95.5 71 ILE B O 1
ATOM 1788 N N . GLY B 1 72 ? -1.341 3.717 -1.171 1 97.44 72 GLY B N 1
ATOM 1789 C CA . GLY B 1 72 ? -0.14 4.367 -0.67 1 97.44 72 GLY B CA 1
ATOM 1790 C C . GLY B 1 72 ? -0.319 4.969 0.711 1 97.44 72 GLY B C 1
ATOM 1791 O O . GLY B 1 72 ? 0.562 4.852 1.564 1 97.44 72 GLY B O 1
ATOM 1792 N N . PHE B 1 73 ? -1.425 5.602 0.93 1 98.44 73 PHE B N 1
ATOM 1793 C CA . PHE B 1 73 ? -1.725 6.234 2.209 1 98.44 73 PHE B CA 1
ATOM 1794 C C . PHE B 1 73 ? -1.759 5.199 3.328 1 98.44 73 PHE B C 1
ATOM 1796 O O . PHE B 1 73 ? -1.267 5.449 4.43 1 98.44 73 PHE B O 1
ATOM 1803 N N . MET B 1 74 ? -2.328 4.082 3.037 1 96.5 74 MET B N 1
ATOM 1804 C CA . MET B 1 74 ? -2.352 3.02 4.035 1 96.5 74 MET B CA 1
ATOM 1805 C C . MET B 1 74 ? -0.935 2.602 4.418 1 96.5 74 MET B C 1
ATOM 1807 O O . MET B 1 74 ? -0.664 2.309 5.586 1 96.5 74 MET B O 1
ATOM 1811 N N . ASN B 1 75 ? -0.064 2.531 3.459 1 96.88 75 ASN B N 1
ATOM 1812 C CA . ASN B 1 75 ? 1.331 2.227 3.76 1 96.88 75 ASN B CA 1
ATOM 1813 C C . ASN B 1 75 ? 1.963 3.305 4.637 1 96.88 75 ASN B C 1
ATOM 1815 O O . ASN B 1 75 ? 2.648 2.996 5.613 1 96.88 75 ASN B O 1
ATOM 1819 N N . LEU B 1 76 ? 1.698 4.527 4.312 1 97.75 76 LEU B N 1
ATOM 1820 C CA . LEU B 1 76 ? 2.229 5.633 5.105 1 97.75 76 LEU B CA 1
ATOM 1821 C C . LEU B 1 76 ? 1.684 5.59 6.531 1 97.75 76 LEU B C 1
ATOM 1823 O O . LEU B 1 76 ? 2.422 5.816 7.488 1 97.75 76 LEU B O 1
ATOM 1827 N N . TYR B 1 77 ? 0.47 5.32 6.633 1 97.25 77 TYR B N 1
ATOM 1828 C CA . TYR B 1 77 ? -0.199 5.25 7.93 1 97.25 77 TYR B CA 1
ATOM 1829 C C . TYR B 1 77 ? 0.426 4.176 8.812 1 97.25 77 TYR B C 1
ATOM 1831 O O . TYR B 1 77 ? 0.549 4.355 10.023 1 97.25 77 TYR B O 1
ATOM 1839 N N . GLN B 1 78 ? 0.809 3.107 8.234 1 95.56 78 GLN B N 1
ATOM 1840 C CA . GLN B 1 78 ? 1.303 1.95 8.969 1 95.56 78 GLN B CA 1
ATOM 1841 C C . GLN B 1 78 ? 2.74 2.166 9.438 1 95.56 78 GLN B C 1
ATOM 1843 O O . GLN B 1 78 ? 3.24 1.433 10.289 1 95.56 78 GLN B O 1
ATOM 1848 N N . GLU B 1 79 ? 3.357 3.127 8.844 1 96.12 79 GLU B N 1
ATOM 1849 C CA . GLU B 1 79 ? 4.707 3.395 9.328 1 96.12 79 GLU B CA 1
ATOM 1850 C C . GLU B 1 79 ? 4.691 3.873 10.773 1 96.12 79 GLU B C 1
ATOM 1852 O O . GLU B 1 79 ? 3.713 4.473 11.227 1 96.12 79 GLU B O 1
ATOM 1857 N N . ASP B 1 80 ? 5.789 3.652 11.461 1 95.56 80 ASP B N 1
ATOM 1858 C CA . ASP B 1 80 ? 5.848 3.951 12.891 1 95.56 80 ASP B CA 1
ATOM 1859 C C . ASP B 1 80 ? 6.074 5.441 13.133 1 95.56 80 ASP B C 1
ATOM 1861 O O . ASP B 1 80 ? 5.633 5.988 14.148 1 95.56 80 ASP B O 1
ATOM 1865 N N . SER B 1 81 ? 6.695 6.102 12.312 1 96.25 81 SER B N 1
ATOM 1866 C CA . SER B 1 81 ? 7.094 7.488 12.531 1 96.25 81 SER B CA 1
ATOM 1867 C C . SER B 1 81 ? 6.016 8.453 12.055 1 96.25 81 SER B C 1
ATOM 1869 O O . SER B 1 81 ? 5.223 8.125 11.172 1 96.25 81 SER B O 1
ATOM 1871 N N . VAL B 1 82 ? 5.934 9.625 12.641 1 98.12 82 VAL B N 1
ATOM 1872 C CA . VAL B 1 82 ? 5.148 10.742 12.117 1 98.12 82 VAL B CA 1
ATOM 1873 C C . VAL B 1 82 ? 5.777 11.242 10.82 1 98.12 82 VAL B C 1
ATOM 1875 O O . VAL B 1 82 ? 6.977 11.523 10.773 1 98.12 82 VAL B O 1
ATOM 1878 N N . PRO B 1 83 ? 5.016 11.328 9.82 1 98.56 83 PRO B N 1
ATOM 1879 C CA . PRO B 1 83 ? 5.617 11.812 8.578 1 98.56 83 PRO B CA 1
ATOM 1880 C C . PRO B 1 83 ? 6.086 13.258 8.672 1 98.56 83 PRO B C 1
ATOM 1882 O O . PRO B 1 83 ? 5.469 14.07 9.375 1 98.56 83 PRO B O 1
ATOM 1885 N N . GLU B 1 84 ? 7.164 13.547 7.934 1 98.5 84 GLU B N 1
ATOM 1886 C CA . GLU B 1 84 ? 7.633 14.93 7.82 1 98.5 84 GLU B CA 1
ATOM 1887 C C . GLU B 1 84 ? 6.566 15.82 7.188 1 98.5 84 GLU B C 1
ATOM 1889 O O . GLU B 1 84 ? 5.805 15.375 6.328 1 98.5 84 GLU B O 1
ATOM 1894 N N . PRO B 1 85 ? 6.562 17.094 7.578 1 98.81 85 PRO B N 1
ATOM 1895 C CA . PRO B 1 85 ? 5.551 18.016 7.043 1 98.81 85 PRO B CA 1
ATOM 1896 C C . PRO B 1 85 ? 5.523 18.031 5.516 1 98.81 85 PRO B C 1
ATOM 1898 O O . PRO B 1 85 ? 4.453 18.156 4.918 1 98.81 85 PRO B O 1
ATOM 1901 N N . ALA B 1 86 ? 6.676 17.859 4.922 1 98.88 86 ALA B N 1
ATOM 1902 C CA . ALA B 1 86 ? 6.742 17.906 3.461 1 98.88 86 ALA B CA 1
ATOM 1903 C C 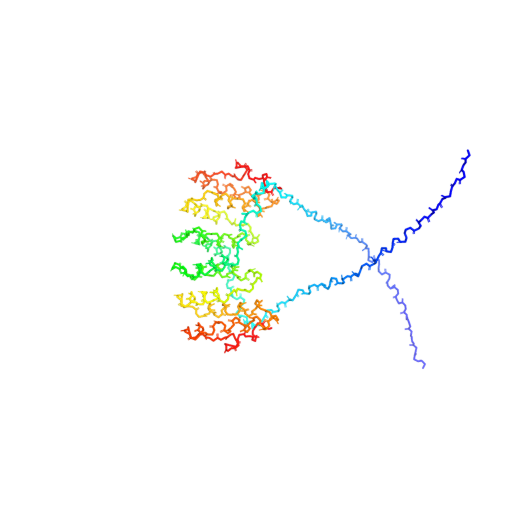. ALA B 1 86 ? 5.98 16.734 2.842 1 98.88 86 ALA B C 1
ATOM 1905 O O . ALA B 1 86 ? 5.383 16.875 1.771 1 98.88 86 ALA B O 1
ATOM 1906 N N . ILE B 1 87 ? 5.988 15.609 3.445 1 98.94 87 ILE B N 1
ATOM 1907 C CA . ILE B 1 87 ? 5.238 14.445 2.986 1 98.94 87 ILE B CA 1
ATOM 1908 C C . ILE B 1 87 ? 3.74 14.719 3.113 1 98.94 87 ILE B C 1
ATOM 1910 O O . ILE B 1 87 ? 2.973 14.445 2.186 1 98.94 87 ILE B O 1
ATOM 1914 N N . VAL B 1 88 ? 3.387 15.281 4.262 1 98.94 88 VAL B N 1
ATOM 1915 C CA . VAL B 1 88 ? 1.984 15.586 4.527 1 98.94 88 VAL B CA 1
ATOM 1916 C C . VAL B 1 88 ? 1.479 16.609 3.514 1 98.94 88 VAL B C 1
ATOM 1918 O O . VAL B 1 88 ? 0.38 16.469 2.973 1 98.94 88 VAL B O 1
ATOM 1921 N N . GLN B 1 89 ? 2.328 17.578 3.297 1 98.94 89 GLN B N 1
ATOM 1922 C CA . GLN B 1 89 ? 1.983 18.594 2.303 1 98.94 89 GLN B CA 1
ATOM 1923 C C . GLN B 1 89 ? 1.712 17.953 0.942 1 98.94 89 GLN B C 1
ATOM 1925 O O . GLN B 1 89 ? 0.694 18.25 0.309 1 98.94 89 GLN B O 1
ATOM 1930 N N . ALA B 1 90 ? 2.605 17.094 0.511 1 98.94 90 ALA B N 1
ATOM 1931 C CA . ALA B 1 90 ? 2.438 16.422 -0.776 1 98.94 90 ALA B CA 1
ATOM 1932 C C . ALA B 1 90 ? 1.147 15.609 -0.807 1 98.94 90 ALA B C 1
ATOM 1934 O O . ALA B 1 90 ? 0.437 15.602 -1.814 1 98.94 90 ALA B O 1
ATOM 1935 N N . ALA B 1 91 ? 0.824 14.938 0.253 1 98.94 91 ALA B N 1
ATOM 1936 C CA . ALA B 1 91 ? -0.399 14.148 0.343 1 98.94 91 ALA B CA 1
ATOM 1937 C C . ALA B 1 91 ? -1.637 15.031 0.244 1 98.94 91 ALA B C 1
ATOM 1939 O O . ALA B 1 91 ? -2.602 14.688 -0.443 1 98.94 91 ALA B O 1
ATOM 1940 N N . LEU B 1 92 ? -1.604 16.172 0.916 1 98.94 92 LEU B N 1
ATOM 1941 C CA . LEU B 1 92 ? -2.75 17.078 0.897 1 98.94 92 LEU B CA 1
ATOM 1942 C C . LEU B 1 92 ? -2.971 17.641 -0.5 1 98.94 92 LEU B C 1
ATOM 1944 O O . LEU B 1 92 ? -4.109 17.75 -0.96 1 98.94 92 LEU B O 1
ATOM 1948 N N . TYR B 1 93 ? -1.919 18 -1.159 1 98.94 93 TYR B N 1
ATOM 1949 C CA . TYR B 1 93 ? -2.076 18.5 -2.521 1 98.94 93 TYR B CA 1
ATOM 1950 C C . TYR B 1 93 ? -2.564 17.391 -3.451 1 98.94 93 TYR B C 1
ATOM 1952 O O . TYR B 1 93 ? -3.314 17.641 -4.395 1 98.94 93 TYR B O 1
ATOM 1960 N N . ALA B 1 94 ? -2.148 16.156 -3.217 1 98.94 94 ALA B N 1
ATOM 1961 C CA . ALA B 1 94 ? -2.686 15.023 -3.98 1 98.94 94 ALA B CA 1
ATOM 1962 C C . ALA B 1 94 ? -4.195 14.906 -3.791 1 98.94 94 ALA B C 1
ATOM 1964 O O . ALA B 1 94 ? -4.93 14.656 -4.75 1 98.94 94 ALA B O 1
ATOM 1965 N N . CYS B 1 95 ? -4.613 15.109 -2.57 1 98.88 95 CYS B N 1
ATOM 1966 C CA . CYS B 1 95 ? -6.047 15.055 -2.297 1 98.88 95 CYS B CA 1
ATOM 1967 C C . CYS B 1 95 ? -6.793 16.125 -3.076 1 98.88 95 CYS B C 1
ATOM 1969 O O . CYS B 1 95 ? -7.918 15.906 -3.525 1 98.88 95 CYS B O 1
ATOM 1971 N N . ARG B 1 96 ? -6.129 17.25 -3.191 1 98.81 96 ARG B N 1
ATOM 1972 C CA . ARG B 1 96 ? -6.723 18.328 -3.98 1 98.81 96 ARG B CA 1
ATOM 1973 C C . ARG B 1 96 ? -6.82 17.938 -5.453 1 98.81 96 ARG B C 1
ATOM 1975 O O . ARG B 1 96 ? -7.848 18.156 -6.094 1 98.81 96 ARG B O 1
ATOM 1982 N N . ARG B 1 97 ? -5.801 17.375 -5.98 1 98.56 97 ARG B N 1
ATOM 1983 C CA . ARG B 1 97 ? -5.82 16.953 -7.375 1 98.56 97 ARG B CA 1
ATOM 1984 C C . ARG B 1 97 ? -6.914 15.914 -7.613 1 98.56 97 ARG B C 1
ATOM 1986 O O . ARG B 1 97 ? -7.551 15.906 -8.672 1 98.56 97 ARG B O 1
ATOM 1993 N N . ILE B 1 98 ? -7.133 15.055 -6.656 1 98.25 98 ILE B N 1
ATOM 1994 C CA . ILE B 1 98 ? -8.164 14.023 -6.723 1 98.25 98 ILE B CA 1
ATOM 1995 C C . ILE B 1 98 ? -9.531 14.648 -6.445 1 98.25 98 ILE B C 1
ATOM 1997 O O . ILE B 1 98 ? -10.57 14.047 -6.738 1 98.25 98 ILE B O 1
ATOM 2001 N N . ASN B 1 99 ? -9.477 15.789 -5.855 1 98.19 99 ASN B N 1
ATOM 2002 C CA . ASN B 1 99 ? -10.68 16.531 -5.488 1 98.19 99 ASN B CA 1
ATOM 2003 C C . ASN B 1 99 ? -11.523 15.758 -4.477 1 98.19 99 ASN B C 1
ATOM 2005 O O . ASN B 1 99 ? -12.727 15.578 -4.676 1 98.19 99 ASN B O 1
ATOM 2009 N N . ASN B 1 100 ? -10.922 15.375 -3.447 1 98.44 100 ASN B N 1
ATOM 2010 C CA . ASN B 1 100 ? -11.539 14.586 -2.391 1 98.44 100 ASN B CA 1
ATOM 2011 C C . ASN B 1 100 ? -11.234 15.156 -1.009 1 98.44 100 ASN B C 1
ATOM 2013 O O . ASN B 1 100 ? -10.219 14.805 -0.398 1 98.44 100 ASN B O 1
ATOM 2017 N N . LEU B 1 101 ? -12.055 15.961 -0.471 1 98 101 LEU B N 1
ATOM 2018 C CA . LEU B 1 101 ? -11.875 16.641 0.809 1 98 101 LEU B CA 1
ATOM 2019 C C . LEU B 1 101 ? -11.844 15.633 1.954 1 98 101 LEU B C 1
ATOM 2021 O O . LEU B 1 101 ? -11.016 15.742 2.863 1 98 101 LEU B O 1
ATOM 2025 N N . PRO B 1 102 ? -12.75 14.633 1.932 1 97.5 102 PRO B N 1
ATOM 2026 C CA . PRO B 1 102 ? -12.68 13.648 3.012 1 97.5 102 PRO B CA 1
ATOM 2027 C C . PRO B 1 102 ? -11.312 12.977 3.111 1 97.5 102 PRO B C 1
ATOM 2029 O O . PRO B 1 102 ? -10.828 12.719 4.215 1 97.5 102 PRO B O 1
ATOM 2032 N N . LEU B 1 103 ? -10.688 12.727 2.035 1 98.19 103 LEU B N 1
ATOM 2033 C CA . LEU B 1 103 ? -9.352 12.148 2.021 1 98.19 103 LEU B CA 1
ATOM 2034 C C . LEU B 1 103 ? -8.352 13.078 2.693 1 98.19 103 LEU B C 1
ATOM 2036 O O . LEU B 1 103 ? -7.488 12.625 3.453 1 98.19 103 LEU B O 1
ATOM 2040 N N . ALA B 1 104 ? -8.43 14.375 2.361 1 98.75 104 ALA B N 1
ATOM 2041 C CA . ALA B 1 104 ? -7.555 15.367 2.98 1 98.75 104 ALA B CA 1
ATOM 2042 C C . ALA B 1 104 ? -7.734 15.391 4.496 1 98.75 104 ALA B C 1
ATOM 2044 O O . ALA B 1 104 ? -6.754 15.469 5.242 1 98.75 104 ALA B O 1
ATOM 2045 N N . MET B 1 105 ? -8.891 15.273 4.922 1 98.12 105 MET B N 1
ATOM 2046 C CA . MET B 1 105 ? -9.172 15.258 6.355 1 98.12 105 MET B CA 1
ATOM 2047 C C . MET B 1 105 ? -8.586 14.008 7.016 1 98.12 105 MET B C 1
ATOM 2049 O O . MET B 1 105 ? -8.109 14.07 8.148 1 98.12 105 MET B O 1
ATOM 2053 N N . ARG B 1 106 ? -8.633 12.938 6.273 1 97.75 106 ARG B N 1
ATOM 2054 C CA . ARG B 1 106 ? -8.039 11.711 6.801 1 97.75 106 ARG B CA 1
ATOM 2055 C C . ARG B 1 106 ? -6.523 11.852 6.938 1 97.75 106 ARG B C 1
ATOM 2057 O O . ARG B 1 106 ? -5.926 11.297 7.859 1 97.75 106 ARG B O 1
ATOM 2064 N N . VAL B 1 107 ? -5.941 12.562 6.023 1 98.81 107 VAL B N 1
ATOM 2065 C CA . VAL B 1 107 ? -4.508 12.812 6.098 1 98.81 107 VAL B CA 1
ATOM 2066 C C . VAL B 1 107 ? -4.191 13.625 7.352 1 98.81 107 VAL B C 1
ATOM 2068 O O . VAL B 1 107 ? -3.256 13.312 8.086 1 98.81 107 VAL B O 1
ATOM 2071 N N . LEU B 1 108 ? -4.973 14.633 7.594 1 98.56 108 LEU B N 1
ATOM 2072 C CA . LEU B 1 108 ? -4.75 15.477 8.758 1 98.56 108 LEU B CA 1
ATOM 2073 C C . LEU B 1 108 ? -4.996 14.703 10.047 1 98.56 108 LEU B C 1
ATOM 2075 O O . LEU B 1 108 ? -4.25 14.852 11.023 1 98.56 108 LEU B O 1
ATOM 2079 N N . GLU B 1 109 ? -5.977 13.961 10.055 1 97.81 109 GLU B N 1
ATOM 2080 C CA . GLU B 1 109 ? -6.254 13.125 11.219 1 97.81 109 GLU B CA 1
ATOM 2081 C C . GLU B 1 109 ? -5.102 12.156 11.484 1 97.81 109 GLU B C 1
ATOM 2083 O O . GLU B 1 109 ? -4.762 11.898 12.641 1 97.81 109 GLU B O 1
ATOM 2088 N N . MET B 1 110 ? -4.617 11.516 10.469 1 97.94 110 MET B N 1
ATOM 2089 C CA . MET B 1 110 ? -3.48 10.617 10.625 1 97.94 110 MET B CA 1
ATOM 2090 C C . MET B 1 110 ? -2.346 11.297 11.383 1 97.94 110 MET B C 1
ATOM 2092 O O . MET B 1 110 ? -1.737 10.695 12.273 1 97.94 110 MET B O 1
ATOM 2096 N N . VAL B 1 111 ? -2.041 12.578 10.992 1 98.44 111 VAL B N 1
ATOM 2097 C CA . VAL B 1 111 ? -0.962 13.312 11.641 1 98.44 111 VAL B CA 1
ATOM 2098 C C . VAL B 1 111 ? -1.249 13.43 13.141 1 98.44 111 VAL B C 1
ATOM 2100 O O . VAL B 1 111 ? -0.382 13.156 13.969 1 98.44 111 VAL B O 1
ATOM 2103 N N . LYS B 1 112 ? -2.418 13.797 13.438 1 97.38 112 LYS B N 1
ATOM 2104 C CA . LYS B 1 112 ? -2.791 13.953 14.844 1 97.38 112 LYS B CA 1
ATOM 2105 C C . LYS B 1 112 ? -2.678 12.633 15.594 1 97.38 112 LYS B C 1
ATOM 2107 O O . LYS B 1 112 ? -2.113 12.578 16.688 1 97.38 112 LYS B O 1
ATOM 2112 N N . ASN B 1 113 ? -3.24 11.648 15.023 1 96.38 113 ASN B N 1
ATOM 2113 C CA . ASN B 1 113 ? -3.215 10.328 15.648 1 96.38 113 ASN B CA 1
ATOM 2114 C C . ASN B 1 113 ? -1.786 9.844 15.867 1 96.38 113 ASN B C 1
ATOM 2116 O O . ASN B 1 113 ? -1.471 9.289 16.922 1 96.38 113 ASN B O 1
ATOM 2120 N N . LYS B 1 114 ? -0.964 10.016 14.914 1 97.31 114 LYS B N 1
ATOM 2121 C CA . LYS B 1 114 ? 0.402 9.508 15.008 1 97.31 114 LYS B CA 1
ATOM 2122 C C . LYS B 1 114 ? 1.207 10.281 16.047 1 97.31 114 LYS B C 1
ATOM 2124 O O . LYS B 1 114 ? 2.191 9.773 16.578 1 97.31 114 LYS B O 1
ATOM 2129 N N . CYS B 1 115 ? 0.867 11.492 16.25 1 97.38 115 CYS B N 1
ATOM 2130 C CA . CYS B 1 115 ? 1.579 12.281 17.25 1 97.38 115 CYS B CA 1
ATOM 2131 C C . CYS B 1 115 ? 1.206 11.844 18.656 1 97.38 115 CYS B C 1
ATOM 2133 O O . CYS B 1 115 ? 1.983 12.031 19.594 1 97.38 115 CYS B O 1
ATOM 2135 N N . ASP B 1 116 ? 0.018 11.32 18.75 1 94.12 116 ASP B N 1
ATOM 2136 C CA . ASP B 1 116 ? -0.449 10.812 20.047 1 94.12 116 ASP B CA 1
ATOM 2137 C C . ASP B 1 116 ? -0.321 11.875 21.125 1 94.12 116 ASP B C 1
ATOM 2139 O O . ASP B 1 116 ? -0.899 12.961 21.016 1 94.12 116 ASP B O 1
ATOM 2143 N N . ASP B 1 117 ? 0.582 11.641 22.234 1 94 117 ASP B N 1
ATOM 2144 C CA . ASP B 1 117 ? 0.679 12.562 23.359 1 94 117 ASP B CA 1
ATOM 2145 C C . ASP B 1 117 ? 1.751 13.617 23.109 1 94 117 ASP B C 1
ATOM 2147 O O . ASP B 1 117 ? 1.949 14.516 23.938 1 94 117 ASP B O 1
ATOM 2151 N N . ARG B 1 118 ? 2.32 13.547 22.016 1 97.25 118 ARG B N 1
ATOM 2152 C CA . ARG B 1 118 ? 3.355 14.531 21.703 1 97.25 118 ARG B CA 1
ATOM 2153 C C . ARG B 1 118 ? 2.758 15.758 21.016 1 97.25 118 ARG B C 1
ATOM 2155 O O . ARG B 1 118 ? 2.98 15.984 19.828 1 97.25 118 ARG B O 1
ATOM 2162 N N . GLN B 1 119 ? 2.246 16.594 21.875 1 96.81 119 GLN B N 1
ATOM 2163 C CA . GLN B 1 119 ? 1.612 17.828 21.391 1 96.81 119 GLN B CA 1
ATOM 2164 C C . GLN B 1 119 ? 2.629 18.75 20.719 1 96.81 119 GLN B C 1
ATOM 2166 O O . GLN B 1 119 ? 2.295 19.469 19.781 1 96.81 119 GLN B O 1
ATOM 2171 N N . ASP B 1 120 ? 3.838 18.656 21.25 1 98.25 120 ASP B N 1
ATOM 2172 C CA . ASP B 1 120 ? 4.891 19.484 20.688 1 98.25 120 ASP B CA 1
ATOM 2173 C C . ASP B 1 120 ? 5.156 19.141 19.234 1 98.25 120 ASP B C 1
ATOM 2175 O O . ASP B 1 120 ? 5.371 20.016 18.406 1 98.25 120 ASP B O 1
ATOM 2179 N N . ILE B 1 121 ? 5.148 17.875 18.891 1 98.25 121 ILE B N 1
ATOM 2180 C CA . ILE B 1 121 ? 5.391 17.422 17.516 1 98.25 121 ILE B CA 1
ATOM 2181 C C . ILE B 1 121 ? 4.203 17.797 16.641 1 98.25 121 ILE B C 1
ATOM 2183 O O . ILE B 1 121 ? 4.379 18.281 15.508 1 98.25 121 ILE B O 1
ATOM 2187 N N . TYR B 1 122 ? 3.023 17.641 17.156 1 98.25 122 TYR B N 1
ATOM 2188 C CA . TYR B 1 122 ? 1.825 18 16.406 1 98.25 122 TYR B CA 1
ATOM 2189 C C . TYR B 1 122 ? 1.814 19.484 16.078 1 98.25 122 TYR B C 1
ATOM 2191 O O . TYR B 1 122 ? 1.56 19.875 14.93 1 98.25 122 TYR B O 1
ATOM 2199 N N . ASP B 1 123 ? 2.117 20.281 17.047 1 98.19 123 ASP B N 1
ATOM 2200 C CA . ASP B 1 123 ? 2.123 21.734 16.844 1 98.19 123 ASP B CA 1
ATOM 2201 C C . ASP B 1 123 ? 3.148 22.141 15.789 1 98.19 123 ASP B C 1
ATOM 2203 O O . ASP B 1 123 ? 2.885 23.016 14.977 1 98.19 123 ASP B O 1
ATOM 2207 N N . TYR B 1 124 ? 4.285 21.562 15.938 1 98.69 124 TYR B N 1
ATOM 2208 C CA . TYR B 1 124 ? 5.328 21.859 14.961 1 98.69 124 TYR B CA 1
ATOM 2209 C C . TYR B 1 124 ? 4.848 21.531 13.547 1 98.69 124 TYR B C 1
ATOM 2211 O O . TYR B 1 124 ? 5.012 22.344 12.633 1 98.69 124 TYR B O 1
ATOM 2219 N N . ILE B 1 125 ? 4.219 20.344 13.297 1 98.75 125 ILE B N 1
ATOM 2220 C CA . ILE B 1 125 ? 3.766 19.906 11.977 1 98.75 125 ILE B CA 1
ATOM 2221 C C . ILE B 1 125 ? 2.691 20.875 11.461 1 98.75 125 ILE B C 1
ATOM 2223 O O . ILE B 1 125 ? 2.732 21.297 10.305 1 98.75 125 ILE B O 1
ATOM 2227 N N . VAL B 1 126 ? 1.788 21.219 12.32 1 98.5 126 VAL B N 1
ATOM 2228 C CA . VAL B 1 126 ? 0.695 22.094 11.938 1 98.5 126 VAL B CA 1
ATOM 2229 C C . VAL B 1 126 ? 1.25 23.469 11.547 1 98.5 126 VAL B C 1
ATOM 2231 O O . VAL B 1 126 ? 0.812 24.062 10.562 1 98.5 126 VAL B O 1
ATOM 2234 N N . GLN B 1 127 ? 2.131 23.969 12.328 1 98.75 127 GLN B N 1
ATOM 2235 C CA . GLN B 1 127 ? 2.74 25.266 12.016 1 98.75 127 GLN B CA 1
ATOM 2236 C C . GLN B 1 127 ? 3.396 25.234 10.641 1 98.75 127 GLN B C 1
ATOM 2238 O O . GLN B 1 127 ? 3.229 26.172 9.852 1 98.75 127 GLN B O 1
ATOM 2243 N N . GLU B 1 128 ? 4.16 24.156 10.359 1 98.88 128 GLU B N 1
ATOM 2244 C CA . GLU B 1 128 ? 4.836 24.031 9.07 1 98.88 128 GLU B CA 1
ATOM 2245 C C . GLU B 1 128 ? 3.832 23.891 7.93 1 98.88 128 GLU B C 1
ATOM 2247 O O . GLU B 1 128 ? 4.105 24.312 6.801 1 98.88 128 GLU B O 1
ATOM 2252 N N . LEU B 1 129 ? 2.641 23.406 8.219 1 98.81 129 LEU B N 1
ATOM 2253 C CA . LEU B 1 129 ? 1.641 23.141 7.191 1 98.81 129 LEU B CA 1
ATOM 2254 C C . LEU B 1 129 ? 0.72 24.344 6.996 1 98.81 129 LEU B C 1
ATOM 2256 O O . LEU B 1 129 ? -0.064 24.375 6.043 1 98.81 129 LEU B O 1
ATOM 2260 N N . ARG B 1 130 ? 0.847 25.297 7.844 1 98.62 130 ARG B N 1
ATOM 2261 C CA . ARG B 1 130 ? -0.122 26.391 7.863 1 98.62 130 ARG B CA 1
ATOM 2262 C C . ARG B 1 130 ? -0.22 27.062 6.496 1 98.62 130 ARG B C 1
ATOM 2264 O O . ARG B 1 130 ? -1.317 27.25 5.965 1 98.62 130 ARG B O 1
ATOM 2271 N N . PRO B 1 131 ? 0.911 27.438 5.828 1 98.69 131 PRO B N 1
ATOM 2272 C CA . PRO B 1 131 ? 0.792 28.047 4.5 1 98.69 131 PRO B CA 1
ATOM 2273 C C . PRO B 1 131 ? 0.076 27.156 3.498 1 98.69 131 PRO B C 1
ATOM 2275 O O . PRO B 1 131 ? -0.709 27.625 2.678 1 98.69 131 PRO B O 1
ATOM 2278 N N . SER B 1 132 ? 0.382 25.859 3.512 1 98.81 132 SER B N 1
ATOM 2279 C CA . SER B 1 132 ? -0.266 24.922 2.602 1 98.81 132 SER B CA 1
ATOM 2280 C C . SER B 1 132 ? -1.749 24.766 2.924 1 98.81 132 SER B C 1
ATOM 2282 O O . SER B 1 132 ? -2.58 24.672 2.018 1 98.81 132 SER B O 1
ATOM 2284 N N . LEU B 1 133 ? -2.084 24.672 4.207 1 98.81 133 LEU B N 1
ATOM 2285 C CA . LEU B 1 133 ? -3.486 24.594 4.602 1 98.81 133 LEU B CA 1
ATOM 2286 C C . LEU B 1 133 ? -4.258 25.812 4.098 1 98.81 133 LEU B C 1
ATOM 2288 O O . LEU B 1 133 ? -5.359 25.672 3.562 1 98.81 133 LEU B O 1
ATOM 2292 N N . ASP B 1 134 ? -3.666 26.984 4.211 1 98.62 134 ASP B N 1
ATOM 2293 C CA . ASP B 1 134 ? -4.289 28.219 3.742 1 98.62 134 ASP B CA 1
ATOM 2294 C C . ASP B 1 134 ? -4.48 28.203 2.229 1 98.62 134 ASP B C 1
ATOM 2296 O O . ASP B 1 134 ? -5.547 28.547 1.727 1 98.62 134 ASP B O 1
ATOM 2300 N N . ASP B 1 135 ? -3.461 27.797 1.525 1 98.81 135 ASP B N 1
ATOM 2301 C CA . ASP B 1 135 ? -3.52 27.734 0.069 1 98.81 135 ASP B CA 1
ATOM 2302 C C . ASP B 1 135 ? -4.645 26.812 -0.39 1 98.81 135 ASP B C 1
ATOM 2304 O O . ASP B 1 135 ? -5.332 27.094 -1.373 1 98.81 135 ASP B O 1
ATOM 2308 N N . LEU B 1 136 ? -4.887 25.734 0.345 1 98.75 136 LEU B N 1
ATOM 2309 C CA . LEU B 1 136 ? -5.832 24.688 -0.053 1 98.75 136 LEU B CA 1
ATOM 2310 C C . LEU B 1 136 ? -7.207 24.953 0.551 1 98.75 136 LEU B C 1
ATOM 2312 O O . LEU B 1 136 ? -8.172 24.25 0.236 1 98.75 136 LEU B O 1
ATOM 2316 N N . GLY B 1 137 ? -7.246 25.938 1.432 1 98.44 137 GLY B N 1
ATOM 2317 C CA . GLY B 1 137 ? -8.5 26.203 2.113 1 98.44 137 GLY B CA 1
ATOM 2318 C C . GLY B 1 137 ? -8.875 25.125 3.123 1 98.44 137 GLY B C 1
ATOM 2319 O O . GLY B 1 137 ? -10.055 24.828 3.314 1 98.44 137 GLY B O 1
ATOM 2320 N N . LEU B 1 138 ? -7.898 24.484 3.613 1 98.56 138 LEU B N 1
ATOM 2321 C CA . LEU B 1 138 ? -8.117 23.438 4.609 1 98.56 138 LEU B CA 1
ATOM 2322 C C . LEU B 1 138 ? -7.996 24 6.02 1 98.56 138 LEU B C 1
ATOM 2324 O O . LEU B 1 138 ? -7.309 25 6.238 1 98.56 138 LEU B O 1
ATOM 2328 N N . LYS B 1 139 ? -8.672 23.328 6.957 1 97.88 139 LYS B N 1
ATOM 2329 C CA . LYS B 1 139 ? -8.578 23.641 8.383 1 97.88 139 LYS B CA 1
ATOM 2330 C C . LYS B 1 139 ? -7.836 22.531 9.141 1 97.88 139 LYS B C 1
ATOM 2332 O O . LYS B 1 139 ? -7.551 21.469 8.578 1 97.88 139 LYS B O 1
ATOM 2337 N N . THR B 1 140 ? -7.484 22.828 10.352 1 97.06 140 THR B N 1
ATOM 2338 C CA . THR B 1 140 ? -6.887 21.812 11.203 1 97.06 140 THR B CA 1
ATOM 2339 C C . THR B 1 140 ? -7.945 20.828 11.695 1 97.06 140 THR B C 1
ATOM 2341 O O . THR B 1 140 ? -9.141 21.078 11.539 1 97.06 140 THR B O 1
ATOM 2344 N N . VAL B 1 141 ? -7.422 19.766 12.258 1 96.25 141 VAL B N 1
ATOM 2345 C CA . VAL B 1 141 ? -8.289 18.719 12.797 1 96.25 141 VAL B CA 1
ATOM 2346 C C . VAL B 1 141 ? -9.219 19.328 13.859 1 96.25 141 VAL B C 1
ATOM 2348 O O . VAL B 1 141 ? -10.406 19 13.898 1 96.25 141 VAL B O 1
ATOM 2351 N N . GLU B 1 142 ? -8.68 20.172 14.672 1 94.56 142 GLU B N 1
ATOM 2352 C CA . GLU B 1 142 ? -9.445 20.812 15.742 1 94.56 142 GLU B CA 1
ATOM 2353 C C . GLU B 1 142 ? -10.516 21.734 15.172 1 94.56 142 GLU B C 1
ATOM 2355 O O . GLU B 1 142 ? -11.664 21.719 15.633 1 94.56 142 GLU B O 1
ATOM 2360 N N . GLU B 1 143 ? -10.039 22.438 14.203 1 94.88 143 GLU B N 1
ATOM 2361 C CA . GLU B 1 143 ? -10.953 23.391 13.586 1 94.88 143 GLU B CA 1
ATOM 2362 C C . GLU B 1 143 ? -12.102 22.672 12.883 1 94.88 143 GLU B C 1
ATOM 2364 O O . GLU B 1 143 ? -13.203 23.219 12.781 1 94.88 143 GLU B O 1
ATOM 2369 N N . TYR B 1 144 ? -11.945 21.406 12.32 1 94 144 TYR B N 1
ATOM 2370 C CA . TYR B 1 144 ? -13 20.594 11.711 1 94 144 TYR B CA 1
ATOM 2371 C C . TYR B 1 144 ? -13.836 19.906 12.781 1 94 144 TYR B C 1
ATOM 2373 O O . TYR B 1 144 ? -14.906 19.359 12.484 1 94 144 TYR B O 1
ATOM 2381 N N . GLY B 1 145 ? -13.352 19.875 14.008 1 90.56 145 GLY B N 1
ATOM 2382 C CA . GLY B 1 145 ? -14.031 19.188 15.086 1 90.56 145 GLY B CA 1
ATOM 2383 C C . GLY B 1 145 ? -13.789 17.688 15.078 1 90.56 145 GLY B C 1
ATOM 2384 O O . GLY B 1 145 ? -14.617 16.922 15.562 1 90.56 145 GLY B O 1
ATOM 2385 N N . LEU B 1 146 ? -12.742 17.281 14.477 1 86 146 LEU B N 1
ATOM 2386 C CA . LEU B 1 146 ? -12.453 15.859 14.32 1 86 146 LEU B CA 1
ATOM 2387 C C . LEU B 1 146 ? -11.703 15.328 15.547 1 86 146 LEU B C 1
ATOM 2389 O O . LEU B 1 146 ? -11.586 14.117 15.719 1 86 146 LEU B O 1
ATOM 2393 N N . ASP B 1 147 ? -11.164 16.141 16.344 1 80.75 147 ASP B N 1
ATOM 2394 C CA . ASP B 1 147 ? -10.398 15.742 17.516 1 80.75 147 ASP B CA 1
ATOM 2395 C C . ASP B 1 147 ? -11.289 15.055 18.547 1 80.75 147 ASP B C 1
ATOM 2397 O O . ASP B 1 147 ? -10.812 14.258 19.359 1 80.75 147 ASP B O 1
ATOM 2401 N N . GLN B 1 148 ? -12.484 15.406 18.562 1 70.75 148 GLN B N 1
ATOM 2402 C CA . GLN B 1 148 ? -13.43 14.836 19.5 1 70.75 148 GLN B CA 1
ATOM 2403 C C . GLN B 1 148 ? -13.789 13.398 19.125 1 70.75 148 GLN B C 1
ATOM 2405 O O . GLN B 1 148 ? -14.148 12.594 19.984 1 70.75 148 GLN B O 1
ATOM 2410 N N . VAL B 1 149 ? -13.602 13.047 17.906 1 60.69 149 VAL B N 1
ATOM 2411 C CA . VAL B 1 149 ? -13.953 11.719 17.422 1 60.69 149 VAL B CA 1
ATOM 2412 C C . VAL B 1 149 ? -12.758 10.773 17.578 1 60.69 149 VAL B C 1
ATOM 2414 O O . VAL B 1 149 ? -12.922 9.555 17.609 1 60.69 149 VAL B O 1
ATOM 2417 N N . LEU B 1 150 ? -11.648 11.281 17.75 1 63 150 LEU B N 1
ATOM 2418 C CA . LEU B 1 150 ? -10.414 10.508 17.859 1 63 150 LEU B CA 1
ATOM 2419 C C . LEU B 1 150 ? -10.117 10.148 19.312 1 63 150 LEU B C 1
ATOM 2421 O O . LEU B 1 150 ? -9.328 9.242 19.578 1 63 150 LEU B O 1
ATOM 2425 N N . ASP B 1 151 ? -10.625 10.805 20.375 1 51.75 151 ASP B N 1
ATOM 2426 C CA . ASP B 1 151 ? -10.461 10.508 21.797 1 51.75 151 ASP B CA 1
ATOM 2427 C C . ASP B 1 151 ? -11.406 9.383 22.234 1 51.75 151 ASP B C 1
ATOM 2429 O O . ASP B 1 151 ? -12.547 9.312 21.766 1 51.75 151 ASP B O 1
#

InterPro domains:
  IPR003204 Cytochrome c oxidase, subunit Va/VI [PF02284] (47-145)
  IPR003204 Cytochrome c oxidase, subunit Va/VI [PTHR14200] (9-148)
  IPR003204 Cytochrome c oxidase, subunit Va/VI [cd00923] (47-145)
  IPR036545 Cytochrome c oxidase, subunit Va/VI superfamily [G3DSA:1.25.40.40] (41-149)
  IPR036545 Cytochrome c oxidase, subunit Va/VI superfamily [SSF48479] (47-148)

Solvent-accessible surface area (backbone atoms only — not comparable to full-atom values): 18370 Å² total; per-residue (Å²): 144,83,74,84,83,78,76,75,75,74,75,77,73,78,76,72,80,73,78,78,72,76,75,68,73,77,73,74,74,71,76,56,76,26,73,55,73,68,72,60,90,68,59,68,70,76,42,70,66,54,50,47,49,51,49,29,51,58,37,61,40,86,84,59,43,71,69,58,44,51,45,48,47,51,54,55,66,68,44,89,64,69,76,55,51,66,38,52,50,29,45,43,53,34,23,55,75,62,66,36,65,72,58,33,51,50,53,48,43,49,52,51,60,62,33,61,88,39,56,70,60,40,50,52,40,49,61,70,36,42,66,59,29,59,76,70,70,51,76,52,46,66,77,71,56,48,55,66,46,68,60,139,85,82,74,83,69,83,70,84,73,78,70,80,68,86,76,83,69,84,72,74,73,73,68,73,76,72,73,74,71,65,49,74,24,77,59,68,67,72,60,92,69,59,67,68,75,42,69,67,54,49,47,49,50,50,28,52,56,37,61,40,86,86,59,43,71,69,57,45,50,45,48,47,52,54,58,64,68,44,88,65,67,75,54,51,66,38,52,50,29,46,42,53,34,23,54,77,65,66,35,67,71,58,34,50,49,54,49,43,49,53,51,59,61,33,61,87,38,57,69,60,40,49,52,39,50,61,70,35,43,66,58,29,60,76,69,70,51,75,52,46,66,76,73,56,49,54,71,35,63,89

Secondary structure (DSSP, 8-state):
----------------------------------------S-S----HHHHHHHHHHHHT-TT--HHHHHHHHHHHHHSSSPPPHHHHHHHHHHHHHHT-HHHHHHHHHHHHHHHTT-HHHHHHHHHHHHHHHHHHT---HHHHT-HHHH-/----------------------------------------S-S----HHHHHHHHHHHHT-TT--HHHHHHHHHHHHHSSSPPPHHHHHHHHHHHHHHT-HHHHHHHHHHHHHHHTT-HHHHHHHHHHHHHHHHHHT---HHHHT-HHHH-

Organism: Ciona intestinalis (NCBI:txid7719)

Radius of gyration: 29.36 Å; Cα contacts (8 Å, |Δi|>4): 177; chains: 2; bounding box: 92×63×92 Å